Protein AF-A0A017STE7-F1 (afdb_monomer_lite)

Radius of gyration: 17.96 Å; chains: 1; bounding box: 44×29×47 Å

Structure (mmCIF, N/CA/C/O backbone):
data_AF-A0A017STE7-F1
#
_entry.id   AF-A0A017STE7-F1
#
loop_
_atom_site.group_PDB
_atom_site.id
_atom_site.type_symbol
_atom_site.label_atom_id
_atom_site.label_alt_id
_atom_site.label_comp_id
_atom_site.label_asym_id
_atom_site.label_entity_id
_atom_site.label_seq_id
_atom_site.pdbx_PDB_ins_code
_atom_site.Cartn_x
_atom_site.Cartn_y
_atom_site.Cartn_z
_atom_site.occupancy
_atom_site.B_iso_or_equiv
_atom_site.auth_seq_id
_atom_site.auth_comp_id
_atom_site.auth_asym_id
_atom_site.auth_atom_id
_atom_site.pdbx_PDB_model_num
ATOM 1 N N . MET A 1 1 ? -6.300 -4.518 -3.341 1.00 51.19 1 MET A N 1
ATOM 2 C CA . MET A 1 1 ? -5.949 -5.490 -2.271 1.00 51.19 1 MET A CA 1
ATOM 3 C C . MET A 1 1 ? -4.794 -6.435 -2.587 1.00 51.19 1 MET A C 1
ATOM 5 O O . MET A 1 1 ? -4.200 -6.965 -1.661 1.00 51.19 1 MET A O 1
ATOM 9 N N . THR A 1 2 ? -4.421 -6.638 -3.851 1.00 59.12 2 THR A N 1
ATOM 10 C CA . THR A 1 2 ? -3.265 -7.470 -4.237 1.00 59.12 2 THR A CA 1
ATOM 11 C C . THR A 1 2 ? -1.897 -6.818 -3.963 1.00 59.12 2 THR A C 1
ATOM 13 O O . THR A 1 2 ? -0.869 -7.468 -4.165 1.00 59.12 2 THR A O 1
ATOM 16 N N . SER A 1 3 ? -1.856 -5.551 -3.531 1.00 69.94 3 SER A N 1
ATOM 17 C CA . SER A 1 3 ? -0.633 -4.766 -3.300 1.00 69.94 3 SER A CA 1
ATOM 18 C C . SER A 1 3 ? -0.074 -4.854 -1.876 1.00 69.94 3 SER A C 1
ATOM 20 O O . SER A 1 3 ? 1.125 -4.656 -1.718 1.00 69.94 3 SER A O 1
ATOM 22 N N . ILE A 1 4 ? -0.889 -5.183 -0.861 1.00 81.88 4 ILE A N 1
ATOM 23 C CA . ILE A 1 4 ? -0.468 -5.251 0.552 1.00 81.88 4 ILE A CA 1
ATOM 24 C C . ILE A 1 4 ? -0.546 -6.705 1.039 1.00 81.88 4 ILE A C 1
ATOM 26 O O . ILE A 1 4 ? -1.634 -7.219 1.317 1.00 81.88 4 ILE A O 1
ATOM 30 N N . PRO A 1 5 ? 0.594 -7.405 1.140 1.00 81.88 5 PRO A N 1
ATOM 31 C CA . PRO A 1 5 ? 0.621 -8.808 1.527 1.00 81.88 5 PRO A CA 1
ATOM 32 C C . PRO A 1 5 ? 0.089 -9.038 2.943 1.00 81.88 5 PRO A C 1
ATOM 34 O O . PRO A 1 5 ? 0.440 -8.340 3.890 1.00 81.88 5 PRO A O 1
ATOM 37 N N . GLY A 1 6 ? -0.769 -10.048 3.086 1.00 87.81 6 GLY A N 1
ATOM 38 C CA . GLY A 1 6 ? -1.432 -10.356 4.351 1.00 87.81 6 GLY A CA 1
ATOM 39 C C . GLY A 1 6 ? -2.673 -9.510 4.640 1.00 87.81 6 GLY A C 1
ATOM 40 O O . GLY A 1 6 ? -3.302 -9.754 5.670 1.00 87.81 6 GLY A O 1
ATOM 41 N N . ALA A 1 7 ? -3.060 -8.579 3.760 1.00 92.31 7 ALA A N 1
ATOM 42 C CA . ALA A 1 7 ? -4.358 -7.918 3.844 1.00 92.31 7 ALA A CA 1
ATOM 43 C C . ALA A 1 7 ? -5.501 -8.901 3.573 1.00 92.31 7 ALA A C 1
ATOM 45 O O . ALA A 1 7 ? -5.459 -9.691 2.632 1.00 92.31 7 ALA A O 1
ATOM 46 N N . ARG A 1 8 ? -6.518 -8.852 4.432 1.00 94.62 8 ARG A N 1
ATOM 47 C CA . ARG A 1 8 ? -7.729 -9.681 4.373 1.00 94.62 8 ARG A CA 1
ATOM 48 C C . ARG A 1 8 ? -8.963 -8.860 4.022 1.00 94.62 8 ARG A C 1
ATOM 50 O O . ARG A 1 8 ? -9.852 -9.378 3.354 1.00 94.62 8 ARG A O 1
ATOM 57 N N . GLY A 1 9 ? -8.981 -7.593 4.425 1.00 95.19 9 GLY A N 1
ATOM 58 C CA . GLY A 1 9 ? -10.015 -6.629 4.080 1.00 95.19 9 GLY A CA 1
ATOM 59 C C . GLY A 1 9 ? -9.498 -5.198 4.175 1.00 95.19 9 GLY A C 1
ATOM 60 O O . GLY A 1 9 ? -8.510 -4.939 4.865 1.00 95.19 9 GLY A O 1
ATOM 61 N N . ALA A 1 10 ? -10.157 -4.293 3.469 1.00 96.12 10 ALA A N 1
ATOM 62 C CA . ALA A 1 10 ? -9.988 -2.854 3.575 1.00 96.12 10 ALA A CA 1
ATOM 63 C C . ALA A 1 10 ? -11.367 -2.185 3.593 1.00 96.12 10 ALA A C 1
ATOM 65 O O . ALA A 1 10 ? -12.249 -2.618 2.855 1.00 96.12 10 ALA A O 1
ATOM 66 N N . ALA A 1 11 ? -11.539 -1.143 4.396 1.00 96.81 11 ALA A N 1
ATOM 67 C CA . ALA A 1 11 ? -12.719 -0.287 4.384 1.00 96.81 11 ALA A CA 1
ATOM 68 C C . ALA A 1 11 ? -12.295 1.181 4.338 1.00 96.81 11 ALA A C 1
ATOM 70 O O . ALA A 1 11 ? -11.395 1.580 5.078 1.00 96.81 11 ALA A O 1
ATOM 71 N N . LEU A 1 12 ? -12.942 1.960 3.477 1.00 96.19 12 LEU A N 1
ATOM 72 C CA . LEU A 1 12 ? -12.900 3.415 3.480 1.00 96.19 12 LEU A CA 1
ATOM 73 C C . LEU A 1 12 ? -14.080 3.912 4.313 1.00 96.19 12 LEU A C 1
ATOM 75 O O . LEU A 1 12 ? -15.226 3.566 4.026 1.00 96.19 12 LEU A O 1
ATOM 79 N N . VAL A 1 13 ? -13.794 4.710 5.335 1.00 95.38 13 VAL A N 1
ATOM 80 C CA . VAL A 1 13 ? -14.800 5.288 6.229 1.00 95.38 13 VAL A CA 1
ATOM 81 C 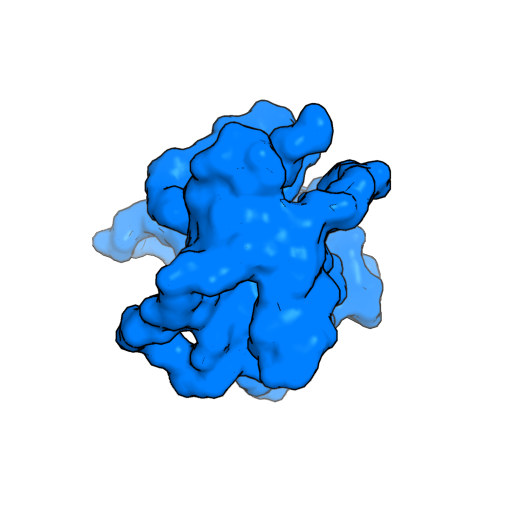C . VAL A 1 13 ? -14.735 6.803 6.228 1.00 95.38 13 VAL A C 1
ATOM 83 O O . VAL A 1 13 ? -13.655 7.381 6.059 1.00 95.38 13 VAL A O 1
ATOM 86 N N . ASP A 1 14 ? -15.890 7.424 6.422 1.00 93.50 14 ASP A N 1
ATOM 87 C CA . ASP A 1 14 ? -16.019 8.864 6.618 1.00 93.50 14 ASP A CA 1
ATOM 88 C C . ASP A 1 14 ? -15.928 9.266 8.103 1.00 93.50 14 ASP A C 1
ATOM 90 O O . ASP A 1 14 ? -15.470 8.497 8.954 1.00 93.50 14 ASP A O 1
ATOM 94 N N . PHE A 1 15 ? -16.331 10.502 8.410 1.00 88.00 15 PHE A N 1
ATOM 95 C CA . PHE A 1 15 ? -16.201 11.104 9.733 1.00 88.00 15 PHE A CA 1
ATOM 96 C C . PHE A 1 15 ? -17.316 10.678 10.691 1.00 88.00 15 PHE A C 1
ATOM 98 O O . PHE A 1 15 ? -17.157 10.839 11.901 1.00 88.00 15 PHE A O 1
ATOM 105 N N . GLU A 1 16 ? -18.422 10.143 10.169 1.00 88.81 16 GLU A N 1
ATOM 106 C CA . GLU A 1 16 ? -19.545 9.621 10.954 1.00 88.81 16 GLU A CA 1
ATOM 107 C C . GLU A 1 16 ? -19.353 8.134 11.288 1.00 88.81 16 GLU A C 1
ATOM 109 O O . GLU A 1 16 ? -20.060 7.582 12.133 1.00 88.81 16 GLU A O 1
ATOM 114 N N . GLY A 1 17 ? -18.359 7.487 10.672 1.00 86.38 17 GLY A N 1
ATOM 115 C CA . GLY A 1 17 ? -18.123 6.051 10.801 1.00 86.38 17 GLY A CA 1
ATOM 116 C C . GLY A 1 17 ? -18.899 5.231 9.783 1.00 86.38 17 GLY A C 1
ATOM 117 O O . GLY A 1 17 ? -18.932 4.002 9.897 1.00 86.38 17 GLY A O 1
ATOM 118 N N . GLU A 1 18 ? -19.491 5.878 8.779 1.00 92.88 18 GLU A N 1
ATOM 119 C CA . GLU A 1 18 ? -20.110 5.185 7.666 1.00 92.88 18 GLU A CA 1
ATOM 120 C C . GLU A 1 18 ? -19.023 4.606 6.756 1.00 92.88 18 GLU A C 1
ATOM 122 O O . GLU A 1 18 ? -18.027 5.245 6.415 1.00 92.88 18 GLU A O 1
ATOM 127 N N . THR A 1 19 ? -19.199 3.341 6.374 1.00 96.19 19 THR A N 1
ATOM 128 C CA . THR A 1 19 ? -18.320 2.693 5.398 1.00 96.19 19 THR A CA 1
ATOM 129 C C . THR A 1 19 ? -18.767 3.066 3.995 1.00 96.19 19 THR A C 1
ATOM 131 O O . THR A 1 19 ? -19.769 2.538 3.511 1.00 96.19 19 THR A O 1
ATOM 134 N N . ILE A 1 20 ? -17.987 3.932 3.351 1.00 95.69 20 ILE A N 1
ATOM 135 C CA . ILE A 1 20 ? -18.204 4.412 1.984 1.00 95.69 20 ILE A CA 1
ATOM 136 C C . ILE A 1 20 ? -17.932 3.303 0.969 1.00 95.69 20 ILE A C 1
ATOM 138 O O . ILE A 1 20 ? -18.706 3.102 0.037 1.00 95.69 20 ILE A O 1
ATOM 142 N N . ASP A 1 21 ? -16.842 2.563 1.170 1.00 95.19 21 ASP A N 1
ATOM 143 C CA . ASP A 1 21 ? -16.480 1.425 0.331 1.00 95.19 21 ASP A CA 1
ATOM 144 C C . ASP A 1 21 ? -15.708 0.378 1.137 1.00 95.19 21 ASP A C 1
ATOM 146 O O . ASP A 1 21 ? -15.099 0.674 2.170 1.00 95.19 21 ASP A O 1
ATOM 150 N N . TYR A 1 22 ? -15.731 -0.866 0.675 1.00 95.56 22 TYR A N 1
ATOM 151 C CA . TYR A 1 22 ? -14.960 -1.947 1.261 1.00 95.56 22 TYR A CA 1
ATOM 152 C C . TYR A 1 22 ? -14.563 -2.979 0.211 1.00 95.56 22 TYR A C 1
ATOM 154 O O . TYR A 1 22 ? -15.261 -3.242 -0.763 1.00 95.56 22 TYR A O 1
ATOM 162 N N . ALA A 1 23 ? -13.438 -3.637 0.455 1.00 94.12 23 ALA A N 1
ATOM 163 C CA . ALA A 1 23 ? -12.968 -4.729 -0.375 1.00 94.12 23 ALA A CA 1
ATOM 164 C C . ALA A 1 23 ? -12.393 -5.840 0.499 1.00 94.12 23 ALA A C 1
ATOM 166 O O . ALA A 1 23 ? -11.777 -5.578 1.535 1.00 94.12 23 ALA A O 1
ATOM 167 N N . GLY A 1 24 ? -12.524 -7.089 0.045 1.00 92.75 24 GLY A N 1
ATOM 168 C CA . GLY A 1 24 ? -11.762 -8.208 0.589 1.00 92.75 24 GLY A CA 1
ATOM 169 C C . GLY A 1 24 ? -12.520 -9.495 0.786 1.00 92.75 24 GLY A C 1
ATOM 170 O O . GLY A 1 24 ? -13.598 -9.692 0.246 1.00 92.75 24 GLY A O 1
ATOM 171 N N . ALA A 1 25 ? -11.882 -10.390 1.535 1.00 90.81 25 ALA A N 1
ATOM 172 C CA . ALA A 1 25 ? -12.406 -11.710 1.865 1.00 90.81 25 ALA A CA 1
ATOM 173 C C . ALA A 1 25 ? -13.100 -11.744 3.237 1.00 90.81 25 ALA A C 1
ATOM 175 O O . ALA A 1 25 ? -13.595 -12.793 3.639 1.00 90.81 25 ALA A O 1
ATOM 176 N N . ILE A 1 26 ? -13.080 -10.631 3.976 1.00 94.12 26 ILE A N 1
ATOM 177 C CA . ILE A 1 26 ? -13.811 -10.485 5.237 1.00 94.12 26 ILE A CA 1
ATOM 178 C C . ILE A 1 26 ? -15.276 -10.216 4.918 1.00 94.12 26 ILE A C 1
ATOM 180 O O . ILE A 1 26 ? -15.582 -9.511 3.956 1.00 94.12 26 ILE A O 1
ATOM 184 N N . ASP A 1 27 ? -16.159 -10.780 5.736 1.00 95.75 27 ASP A N 1
ATOM 185 C CA . ASP A 1 27 ? -17.589 -10.546 5.630 1.00 95.75 27 ASP A CA 1
ATOM 186 C C . ASP A 1 27 ? -17.932 -9.045 5.712 1.00 95.75 27 ASP A C 1
ATOM 188 O O . ASP A 1 27 ? -17.322 -8.275 6.461 1.00 95.75 27 ASP A O 1
ATOM 192 N N . ALA A 1 28 ? -18.926 -8.625 4.928 1.00 95.19 28 ALA A N 1
ATOM 193 C CA . ALA A 1 28 ? -19.298 -7.221 4.802 1.00 95.19 28 ALA A CA 1
ATOM 194 C C . ALA A 1 28 ? -19.799 -6.617 6.124 1.00 95.19 28 ALA A C 1
ATOM 196 O O . ALA A 1 28 ? -19.566 -5.438 6.386 1.00 95.19 28 ALA A O 1
ATOM 197 N N . PHE A 1 29 ? -20.483 -7.392 6.969 1.00 95.94 29 PHE A N 1
ATOM 198 C CA . PHE A 1 29 ? -20.908 -6.911 8.280 1.00 95.94 29 PHE A CA 1
ATOM 199 C C . PHE A 1 29 ? -19.703 -6.763 9.212 1.00 95.94 29 PHE A C 1
ATOM 201 O O . PHE A 1 29 ? -19.524 -5.713 9.832 1.00 95.94 29 PHE A O 1
ATOM 208 N N . GLU A 1 30 ? -18.832 -7.773 9.257 1.00 95.25 30 GLU A N 1
ATOM 209 C CA . GLU A 1 30 ? -17.637 -7.764 10.105 1.00 95.25 30 GLU A CA 1
ATOM 210 C C . GLU A 1 30 ? -16.705 -6.588 9.777 1.00 95.25 30 GLU A C 1
ATOM 212 O O . GLU A 1 30 ? -16.230 -5.898 10.686 1.00 95.25 30 GLU A O 1
ATOM 217 N N . ILE A 1 31 ? -16.463 -6.315 8.490 1.00 95.94 31 ILE A N 1
ATOM 218 C CA . ILE A 1 31 ? -15.558 -5.235 8.088 1.00 95.94 31 ILE A CA 1
ATOM 219 C C . ILE A 1 31 ? -16.123 -3.849 8.413 1.00 95.94 31 ILE A C 1
ATOM 221 O O . ILE A 1 31 ? -15.374 -2.993 8.882 1.00 95.94 31 ILE A O 1
ATOM 225 N N . LYS A 1 32 ? -17.437 -3.645 8.257 1.00 96.25 32 LYS A N 1
ATOM 226 C CA . LYS A 1 32 ? -18.113 -2.385 8.603 1.00 96.25 32 LYS A CA 1
ATOM 227 C C . LYS A 1 32 ? -18.072 -2.119 10.104 1.00 96.25 32 LYS A C 1
ATOM 229 O O . LYS A 1 32 ? -17.687 -1.032 10.526 1.00 96.25 32 LYS A O 1
ATOM 234 N N . VAL A 1 33 ? -18.389 -3.130 10.918 1.00 95.56 33 VAL A N 1
ATOM 235 C CA . VAL A 1 33 ? -18.308 -3.031 12.387 1.00 95.56 33 VAL A CA 1
ATOM 236 C C . VAL A 1 33 ? -16.875 -2.743 12.831 1.00 95.56 33 VAL A C 1
ATOM 238 O O . VAL A 1 33 ? -16.643 -1.871 13.667 1.00 95.56 33 VAL A O 1
ATOM 241 N N . THR A 1 34 ? -15.902 -3.443 12.244 1.00 95.38 34 THR A N 1
ATOM 242 C CA . THR A 1 34 ? -14.480 -3.228 12.531 1.00 95.38 34 THR A CA 1
ATOM 243 C C . THR A 1 34 ? -14.052 -1.801 12.200 1.00 95.38 34 THR A C 1
ATOM 245 O O . THR A 1 34 ? -13.352 -1.172 12.992 1.00 95.38 34 THR A O 1
ATOM 248 N N . ALA A 1 35 ? -14.467 -1.278 11.047 1.00 94.56 35 ALA A N 1
ATOM 249 C CA . ALA A 1 35 ? -14.090 0.057 10.613 1.00 94.56 35 ALA A CA 1
ATOM 250 C C . ALA A 1 35 ? -14.702 1.149 11.507 1.00 94.56 35 ALA A C 1
ATOM 252 O O . ALA A 1 35 ? -13.974 2.025 11.975 1.00 94.56 35 ALA A O 1
ATOM 253 N N . ALA A 1 36 ? -15.992 1.032 11.841 1.00 93.62 36 ALA A N 1
ATOM 254 C CA . ALA A 1 36 ? -16.671 1.936 12.771 1.00 93.62 36 ALA A CA 1
ATOM 255 C C . ALA A 1 36 ? -16.017 1.928 14.166 1.00 93.62 36 ALA A C 1
ATOM 257 O O . ALA A 1 36 ? -15.769 2.982 14.752 1.00 93.62 36 ALA A O 1
ATOM 258 N N . HIS A 1 37 ? -15.661 0.744 14.679 1.00 94.38 37 HIS A N 1
ATOM 259 C CA . HIS A 1 37 ? -14.961 0.621 15.958 1.00 94.38 37 HIS A CA 1
ATOM 260 C C . HIS A 1 37 ? -13.610 1.349 15.950 1.00 94.38 37 HIS A C 1
ATOM 262 O O . HIS A 1 37 ? -13.290 2.084 16.884 1.00 94.38 37 HIS A O 1
ATOM 268 N N . TRP A 1 38 ? -12.819 1.182 14.888 1.00 93.81 38 TRP A N 1
ATOM 269 C CA . TRP A 1 38 ? -11.522 1.846 14.783 1.00 93.81 38 TRP A CA 1
ATOM 270 C C . TRP A 1 38 ? -11.624 3.361 14.640 1.00 93.81 38 TRP A C 1
ATOM 272 O O . TRP A 1 38 ? -10.709 4.052 15.087 1.00 93.81 38 TRP A O 1
ATOM 282 N N . LEU A 1 39 ? -12.714 3.889 14.081 1.00 89.75 39 LEU A N 1
ATOM 283 C CA . LEU A 1 39 ? -12.917 5.333 14.026 1.00 89.75 39 LEU A CA 1
ATOM 284 C C . LEU A 1 39 ? -13.171 5.930 15.419 1.00 89.75 39 LEU A C 1
ATOM 286 O O . LEU A 1 39 ? -12.619 6.984 15.725 1.00 89.75 39 LEU A O 1
ATOM 290 N N . ILE A 1 40 ? -13.906 5.231 16.294 1.00 90.50 40 ILE A N 1
ATOM 291 C CA . ILE A 1 40 ? -14.068 5.641 17.702 1.00 90.50 40 ILE A CA 1
ATOM 292 C C . ILE A 1 40 ? -12.698 5.735 18.381 1.00 90.50 40 ILE A C 1
ATOM 294 O O . ILE A 1 40 ? -12.358 6.764 18.960 1.00 90.50 40 ILE A O 1
ATOM 298 N N . VAL A 1 41 ? -11.869 4.698 18.234 1.00 91.44 41 VAL A N 1
ATOM 299 C CA . VAL A 1 41 ? -10.512 4.693 18.801 1.00 91.44 41 VAL A CA 1
ATOM 300 C C . VAL A 1 41 ? -9.661 5.822 18.209 1.00 91.44 41 VAL A C 1
ATOM 302 O O . VAL A 1 41 ? -8.917 6.484 18.930 1.00 91.44 41 VAL A O 1
ATOM 305 N N . LEU A 1 42 ? -9.770 6.083 16.903 1.00 87.44 42 LEU A N 1
ATOM 306 C CA . LEU A 1 42 ? -9.055 7.176 16.244 1.00 87.44 42 LEU A CA 1
ATOM 307 C C . LEU A 1 42 ? -9.457 8.540 16.822 1.00 87.44 42 LEU A C 1
ATOM 309 O O . LEU A 1 42 ? -8.588 9.375 17.072 1.00 87.44 42 LEU A O 1
ATOM 313 N N . ALA A 1 43 ? -10.754 8.747 17.061 1.00 85.31 43 ALA A N 1
ATOM 314 C CA . ALA A 1 43 ? -11.282 9.960 17.669 1.00 85.31 43 ALA A CA 1
ATOM 315 C C . ALA A 1 43 ? -10.754 10.138 19.100 1.00 85.31 43 ALA A C 1
ATOM 317 O O . ALA A 1 43 ? -10.256 11.212 19.431 1.00 85.31 43 ALA A O 1
ATOM 318 N N . GLU A 1 44 ? -10.751 9.083 19.916 1.00 88.25 44 GLU A N 1
ATOM 319 C CA . GLU A 1 44 ? -10.194 9.123 21.274 1.00 88.25 44 GLU A CA 1
ATOM 320 C C . GLU A 1 44 ? -8.696 9.466 21.278 1.00 88.25 44 GLU A C 1
ATOM 322 O O . GLU A 1 44 ? -8.248 10.318 22.048 1.00 88.25 44 GLU A O 1
ATOM 327 N N . VAL A 1 45 ? -7.913 8.860 20.378 1.00 87.19 45 VAL A N 1
ATOM 328 C CA . VAL A 1 45 ? -6.471 9.140 20.276 1.00 87.19 45 VAL A CA 1
ATOM 329 C C . VAL A 1 45 ? -6.211 10.550 19.738 1.00 87.19 45 VAL A C 1
ATOM 331 O O . VAL A 1 45 ? -5.223 11.175 20.126 1.00 87.19 45 VAL A O 1
ATOM 334 N N . SER A 1 46 ? -7.086 11.092 18.889 1.00 81.81 46 SER A N 1
ATOM 335 C CA . SER A 1 46 ? -6.923 12.440 18.324 1.00 81.81 46 SER A CA 1
ATOM 336 C C . SER A 1 46 ? -6.975 13.564 19.367 1.00 81.81 46 SER A C 1
ATOM 338 O O . SER A 1 46 ? -6.419 14.634 19.135 1.00 81.81 46 SER A O 1
ATOM 340 N N . VAL A 1 47 ? -7.578 13.309 20.534 1.00 83.00 47 VAL A N 1
ATOM 341 C CA . VAL A 1 47 ? -7.633 14.251 21.668 1.00 83.00 47 VAL A CA 1
ATOM 342 C C . VAL A 1 47 ? -6.331 14.229 22.494 1.00 83.00 47 VAL A C 1
ATOM 344 O O . VAL A 1 47 ? -6.128 15.049 23.389 1.00 83.00 47 VAL A O 1
ATOM 347 N N . SER A 1 48 ? -5.411 13.307 22.200 1.00 81.88 48 SER A N 1
ATOM 348 C CA . SER A 1 48 ? -4.127 13.207 22.898 1.00 81.88 48 SER A CA 1
ATOM 349 C C . SER A 1 48 ? -3.131 14.302 22.491 1.00 81.88 48 SER A C 1
ATOM 351 O O . SER A 1 48 ? -3.237 14.939 21.445 1.00 81.88 48 SER A O 1
ATOM 353 N N . SER A 1 49 ? -2.083 14.482 23.297 1.00 84.31 49 SER A N 1
ATOM 354 C CA . SER A 1 49 ? -0.992 15.433 23.033 1.00 84.31 49 SER A CA 1
ATOM 355 C C . SER A 1 49 ? -0.047 15.018 21.891 1.00 84.31 49 SER A C 1
ATOM 357 O O . SER A 1 49 ? 0.961 15.684 21.660 1.00 84.31 49 SER A O 1
ATOM 359 N N . LEU A 1 50 ? -0.349 13.930 21.172 1.00 80.12 50 LEU A N 1
ATOM 360 C CA . LEU A 1 50 ? 0.490 13.373 20.105 1.00 80.12 50 LEU A CA 1
ATOM 361 C C . LEU A 1 50 ? 0.392 14.146 18.777 1.00 80.12 50 LEU A C 1
ATOM 363 O O . LEU A 1 50 ? 1.139 13.855 17.842 1.00 80.12 50 LEU A O 1
ATOM 367 N N . GLY A 1 51 ? -0.497 15.139 18.691 1.00 82.19 51 GLY A N 1
ATOM 368 C CA . GLY A 1 51 ? -0.758 15.877 17.457 1.00 82.19 51 GLY A CA 1
ATOM 369 C C . GLY A 1 51 ? -1.626 15.085 16.465 1.00 82.19 51 GLY A C 1
ATOM 370 O O . GLY A 1 51 ? -2.239 14.083 16.838 1.00 82.19 51 GLY A O 1
ATOM 371 N N . PRO A 1 52 ? -1.724 15.528 15.196 1.00 80.69 52 PRO A N 1
ATOM 372 C CA . PRO A 1 52 ? -2.616 14.911 14.217 1.00 80.69 52 PRO A CA 1
ATOM 373 C C . PRO A 1 52 ? -2.168 13.485 13.866 1.00 80.69 52 PRO A C 1
ATOM 375 O O . PRO A 1 52 ? -1.091 13.266 13.301 1.00 80.69 52 PRO A O 1
ATOM 378 N N . LEU A 1 53 ? -3.022 12.510 14.178 1.00 83.81 53 LEU A N 1
ATOM 379 C CA . LEU A 1 53 ? -2.759 11.091 13.966 1.00 83.81 53 LEU A CA 1
ATOM 380 C C . LEU A 1 53 ? -2.855 10.712 12.484 1.00 83.81 53 LEU A C 1
ATOM 382 O O . LEU A 1 53 ? -3.939 10.561 11.940 1.00 83.81 53 LEU A O 1
ATOM 386 N N . ARG A 1 54 ? -1.713 10.476 11.834 1.00 86.44 54 ARG A N 1
ATOM 387 C CA . ARG A 1 54 ? -1.676 10.052 10.421 1.00 86.44 54 ARG A CA 1
ATOM 388 C C . ARG A 1 54 ? -1.915 8.558 10.234 1.00 86.44 54 ARG A C 1
ATOM 390 O O . ARG A 1 54 ? -2.534 8.142 9.259 1.00 86.44 54 ARG A O 1
ATOM 397 N N . GLN A 1 55 ? -1.385 7.752 11.150 1.00 91.19 55 GLN A N 1
ATOM 398 C CA . GLN A 1 55 ? -1.448 6.300 11.074 1.00 91.19 55 GLN A CA 1
ATOM 399 C C . GLN A 1 55 ? -1.440 5.668 12.465 1.00 91.19 55 GLN A C 1
ATOM 401 O O . GLN A 1 55 ? -0.651 6.058 13.322 1.00 91.19 55 GLN A O 1
ATOM 406 N N . LEU A 1 56 ? -2.243 4.620 12.631 1.00 92.31 56 LEU A N 1
ATOM 407 C CA . LEU A 1 56 ? -2.223 3.710 13.768 1.00 92.31 56 LEU A CA 1
ATOM 408 C C . LEU A 1 56 ? -2.016 2.274 13.265 1.00 92.31 56 LEU A C 1
ATOM 410 O O . LEU A 1 56 ? -2.752 1.802 12.402 1.00 92.31 56 LEU A O 1
ATOM 414 N N . ILE A 1 57 ? -1.018 1.570 13.805 1.00 94.94 57 ILE A N 1
ATOM 415 C CA . ILE A 1 57 ? -0.777 0.147 13.523 1.00 94.94 57 ILE A CA 1
ATOM 416 C C . ILE A 1 57 ? -1.020 -0.643 14.802 1.00 94.94 57 ILE A C 1
ATOM 418 O O . ILE A 1 57 ? -0.377 -0.392 15.821 1.00 94.94 57 ILE A O 1
ATOM 422 N N . VAL A 1 58 ? -1.903 -1.639 14.740 1.00 95.06 58 VAL A N 1
ATOM 423 C CA . VAL A 1 58 ? -2.233 -2.495 15.882 1.00 95.06 58 VAL A CA 1
ATOM 424 C C . VAL A 1 58 ? -1.999 -3.953 15.530 1.00 95.06 58 VAL A C 1
ATOM 426 O O . VAL A 1 58 ? -2.539 -4.480 14.561 1.00 95.06 58 VAL A O 1
ATOM 429 N N . ARG A 1 59 ? -1.221 -4.646 16.361 1.00 95.81 59 ARG A N 1
ATOM 430 C CA . ARG A 1 59 ? -1.087 -6.102 16.303 1.00 95.81 59 ARG A CA 1
ATOM 431 C C . ARG A 1 59 ? -1.882 -6.721 17.442 1.00 95.81 59 ARG A C 1
ATOM 433 O O . ARG A 1 59 ? -1.482 -6.606 18.595 1.00 95.81 59 ARG A O 1
ATOM 440 N N . ALA A 1 60 ? -2.961 -7.421 17.110 1.00 93.31 60 ALA A N 1
ATOM 441 C CA . ALA A 1 60 ? -3.715 -8.225 18.062 1.00 93.31 60 ALA A CA 1
ATOM 442 C C . ALA A 1 60 ? -3.598 -9.724 17.740 1.00 93.31 60 ALA A C 1
ATOM 444 O O . ALA A 1 60 ? -2.972 -10.141 16.761 1.00 93.31 60 ALA A O 1
ATOM 445 N N . ARG A 1 61 ? -4.184 -10.554 18.609 1.00 93.50 61 ARG A N 1
ATOM 446 C CA . ARG A 1 61 ? -4.080 -12.019 18.534 1.00 93.50 61 ARG A CA 1
ATOM 447 C C . ARG A 1 61 ? -4.765 -12.606 17.295 1.00 93.50 61 ARG A C 1
ATOM 449 O O . ARG A 1 61 ? -4.190 -13.482 16.656 1.00 93.50 61 ARG A O 1
ATOM 456 N N . ALA A 1 62 ? -5.985 -12.158 16.992 1.00 91.50 62 ALA A N 1
ATOM 457 C CA . ALA A 1 62 ? -6.818 -12.721 15.921 1.00 91.50 62 ALA A CA 1
ATOM 458 C C . ALA A 1 62 ? -6.638 -12.002 14.578 1.00 91.50 62 ALA A C 1
ATOM 460 O O . ALA A 1 62 ? -6.624 -12.641 13.526 1.00 91.50 62 ALA A O 1
ATOM 461 N N . HIS A 1 63 ? -6.425 -10.687 14.628 1.00 94.81 63 HIS A N 1
ATOM 462 C CA . HIS A 1 63 ? -6.206 -9.833 13.468 1.00 94.81 63 HIS A CA 1
ATOM 463 C C . HIS A 1 63 ? -5.189 -8.749 13.802 1.00 94.81 63 HIS A C 1
ATOM 465 O O . HIS A 1 63 ? -4.926 -8.435 14.963 1.00 94.81 63 HIS A O 1
ATOM 471 N N . SER A 1 64 ? -4.585 -8.189 12.768 1.00 96.38 64 SER A N 1
ATOM 472 C CA . SER A 1 64 ? -3.834 -6.945 12.871 1.00 96.38 64 SER A CA 1
ATOM 473 C C . SER A 1 64 ? -4.515 -5.873 12.045 1.00 96.38 64 SER A C 1
ATOM 475 O O . SER A 1 64 ? -5.244 -6.196 11.112 1.00 96.38 64 SER A O 1
ATOM 477 N N . TYR A 1 65 ? -4.258 -4.617 12.375 1.00 96.62 65 TYR A N 1
ATOM 478 C CA . TYR A 1 65 ? -4.925 -3.480 11.772 1.00 96.62 65 TYR A CA 1
ATOM 479 C C . TYR A 1 65 ? -3.914 -2.409 11.396 1.00 96.62 65 TYR A C 1
ATOM 481 O O . TYR A 1 65 ? -2.937 -2.187 12.115 1.00 96.62 65 TYR A O 1
ATOM 489 N N . ILE A 1 66 ? -4.163 -1.752 10.273 1.00 95.81 66 ILE A N 1
ATOM 490 C CA . ILE A 1 66 ? -3.526 -0.487 9.916 1.00 95.81 66 ILE A CA 1
ATOM 491 C C . ILE A 1 66 ? -4.654 0.491 9.628 1.00 95.81 66 ILE A C 1
ATOM 493 O O . ILE A 1 66 ? -5.507 0.211 8.792 1.00 95.81 66 ILE A O 1
ATOM 497 N N . ILE A 1 67 ? -4.657 1.618 10.325 1.00 94.69 67 ILE A N 1
ATOM 498 C CA . ILE A 1 67 ? -5.620 2.697 10.155 1.00 94.69 67 ILE A CA 1
ATOM 499 C C . ILE A 1 67 ? -4.842 3.907 9.665 1.00 94.69 67 ILE A C 1
ATOM 501 O O . ILE A 1 67 ? -3.862 4.292 10.303 1.00 94.69 67 ILE A O 1
ATOM 505 N N . ARG A 1 68 ? -5.245 4.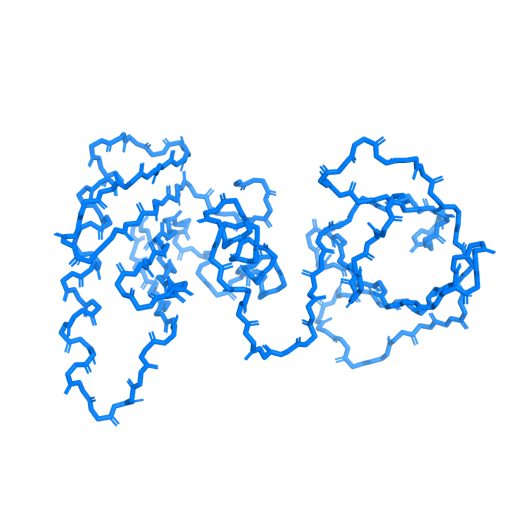489 8.538 1.00 92.94 68 ARG A N 1
ATOM 506 C CA . ARG A 1 68 ? -4.572 5.643 7.926 1.00 92.94 68 ARG A CA 1
ATOM 507 C C . ARG A 1 68 ? -5.575 6.751 7.663 1.00 92.94 68 ARG A C 1
ATOM 509 O O . ARG A 1 68 ? -6.606 6.494 7.050 1.00 92.94 68 ARG A O 1
ATOM 516 N N . GLN A 1 69 ? -5.271 7.966 8.113 1.00 90.62 69 GLN A N 1
ATOM 517 C CA . GLN A 1 69 ? -6.040 9.150 7.730 1.00 90.62 69 GLN A CA 1
ATOM 518 C C . GLN A 1 69 ? -5.634 9.576 6.319 1.00 90.62 69 GLN A C 1
ATOM 520 O O . GLN A 1 69 ? -4.464 9.878 6.082 1.00 90.62 69 GLN A O 1
ATOM 525 N N . LEU A 1 70 ? -6.597 9.607 5.397 1.00 88.94 70 LEU A N 1
ATOM 526 C CA . LEU A 1 70 ? -6.376 10.078 4.026 1.00 88.94 70 LEU A CA 1
ATOM 527 C C . LEU A 1 70 ? -6.590 11.587 3.912 1.00 88.94 70 LEU A C 1
ATOM 529 O O . LEU A 1 70 ? -5.804 12.288 3.279 1.00 88.94 70 LEU A O 1
ATOM 533 N N . GLN A 1 71 ? -7.661 12.071 4.538 1.00 85.62 71 GLN A N 1
ATOM 534 C CA . GLN A 1 71 ? -8.087 13.467 4.601 1.00 85.62 71 GLN A CA 1
ATOM 535 C C . GLN A 1 71 ? -8.732 13.722 5.969 1.00 85.62 71 GLN A C 1
ATOM 537 O O . GLN A 1 71 ? -9.083 12.763 6.665 1.00 85.62 71 GLN A O 1
ATOM 542 N N . PRO A 1 72 ? -8.926 14.989 6.379 1.00 83.75 72 PRO A N 1
ATOM 543 C CA . PRO A 1 72 ? -9.750 15.289 7.541 1.00 83.75 72 PRO A CA 1
ATOM 544 C C . PRO A 1 72 ? -11.116 14.605 7.416 1.00 83.75 72 PRO A C 1
ATOM 546 O O . PRO A 1 72 ? -11.835 14.825 6.444 1.00 83.75 72 PRO A O 1
ATOM 549 N N . GLY A 1 73 ? -11.442 13.747 8.382 1.00 86.62 73 GLY A N 1
ATOM 550 C CA . GLY A 1 73 ? -12.704 13.013 8.391 1.00 86.62 73 GLY A CA 1
ATOM 551 C C . GLY A 1 73 ? -12.770 11.785 7.481 1.00 86.62 73 GLY A C 1
ATOM 552 O O . GLY A 1 73 ? -13.835 11.208 7.386 1.00 86.62 73 GLY A O 1
ATOM 553 N N . TYR A 1 74 ? -11.683 11.354 6.835 1.00 92.06 74 TYR A N 1
ATOM 554 C CA . TYR A 1 74 ? -11.682 10.110 6.056 1.00 92.06 74 TYR A CA 1
ATOM 555 C C . TYR A 1 74 ? -10.504 9.222 6.427 1.00 92.06 74 TYR A C 1
ATOM 557 O O . TYR A 1 74 ? -9.350 9.668 6.470 1.00 92.06 74 TYR A O 1
ATOM 565 N N . ALA A 1 75 ? -10.787 7.942 6.649 1.00 93.38 75 ALA A N 1
ATOM 566 C CA . ALA A 1 75 ? -9.776 6.962 7.006 1.00 93.38 75 ALA A CA 1
ATOM 567 C C . ALA A 1 75 ? -9.931 5.658 6.225 1.00 93.38 75 ALA A C 1
ATOM 569 O O . ALA A 1 75 ? -11.031 5.233 5.885 1.00 93.38 75 ALA A O 1
ATOM 570 N N . VAL A 1 76 ? -8.805 4.993 5.986 1.00 95.06 76 VAL A N 1
ATOM 571 C CA . VAL A 1 76 ? -8.775 3.611 5.506 1.00 95.06 76 VAL A CA 1
ATOM 572 C C . VAL A 1 76 ? -8.408 2.704 6.663 1.00 95.06 76 VAL A C 1
ATOM 574 O O . VAL A 1 76 ? -7.389 2.906 7.326 1.00 95.06 76 VAL A O 1
ATOM 577 N N . VAL A 1 77 ? -9.224 1.677 6.876 1.00 96.06 77 VAL A N 1
ATOM 578 C CA . VAL A 1 77 ? -8.997 0.614 7.851 1.00 96.06 77 VAL A CA 1
ATOM 579 C C . VAL A 1 77 ? -8.646 -0.660 7.098 1.00 96.06 77 VAL A C 1
ATOM 581 O O . VAL A 1 77 ? -9.470 -1.235 6.393 1.00 96.06 77 VAL A O 1
ATOM 584 N N . LEU A 1 78 ? -7.411 -1.121 7.258 1.00 96.50 78 LEU A N 1
ATOM 585 C CA . LEU A 1 78 ? -6.937 -2.399 6.745 1.00 96.50 78 LEU A CA 1
ATOM 586 C C . LEU A 1 78 ? -7.014 -3.443 7.848 1.00 96.50 78 LEU A C 1
ATOM 588 O O . LEU A 1 78 ? -6.421 -3.271 8.912 1.00 96.50 78 LEU A O 1
ATOM 592 N N . VAL A 1 79 ? -7.662 -4.565 7.559 1.00 96.69 79 VAL A N 1
ATOM 593 C CA . VAL A 1 79 ? -7.625 -5.759 8.402 1.00 96.69 79 VAL A CA 1
ATOM 594 C C . VAL A 1 79 ? -6.657 -6.755 7.784 1.00 96.69 79 VAL A C 1
ATOM 596 O O . VAL A 1 79 ? -6.756 -7.128 6.614 1.00 96.69 79 VAL A O 1
ATOM 599 N N . LEU A 1 80 ? -5.707 -7.206 8.587 1.00 95.75 80 LEU A N 1
ATOM 600 C CA . LEU A 1 80 ? -4.558 -7.988 8.168 1.00 95.75 80 LEU A CA 1
ATOM 601 C C . LEU A 1 80 ? -4.478 -9.306 8.946 1.00 95.75 80 LEU A C 1
ATOM 603 O O . LEU A 1 80 ? -5.011 -9.459 10.049 1.00 95.75 80 LEU A O 1
ATOM 607 N N . HIS A 1 81 ? -3.722 -10.254 8.401 1.00 94.56 81 HIS A N 1
ATOM 608 C CA . HIS A 1 81 ? -3.238 -11.412 9.144 1.00 94.56 81 HIS A CA 1
ATOM 609 C C . HIS A 1 81 ? -2.489 -10.962 10.425 1.00 94.56 81 HIS A C 1
ATOM 611 O O . HIS A 1 81 ? -1.709 -10.009 10.349 1.00 94.56 81 HIS A O 1
ATOM 617 N N . PRO A 1 82 ? -2.609 -11.663 11.577 1.00 93.12 82 PRO A N 1
ATOM 618 C CA . PRO A 1 82 ? -1.999 -11.283 12.869 1.00 93.12 82 PRO A CA 1
ATOM 619 C C . PRO A 1 82 ? -0.505 -10.940 12.868 1.00 93.12 82 PRO A C 1
ATOM 621 O O . PRO A 1 82 ? 0.012 -10.299 13.777 1.00 93.12 82 PRO A O 1
ATOM 624 N N . ARG A 1 83 ? 0.234 -11.428 11.872 1.00 92.06 83 ARG A N 1
ATOM 625 C CA . ARG A 1 83 ? 1.687 -11.236 11.757 1.00 92.06 83 ARG A CA 1
ATOM 626 C C . ARG A 1 83 ? 2.084 -10.188 10.716 1.00 92.06 83 ARG A C 1
ATOM 628 O O . ARG A 1 83 ? 3.267 -9.896 10.602 1.00 92.06 83 ARG A O 1
ATOM 635 N N . ALA A 1 84 ? 1.125 -9.613 9.991 1.00 91.25 84 ALA A N 1
ATOM 636 C CA . ALA A 1 84 ? 1.389 -8.770 8.826 1.00 91.25 84 ALA A CA 1
ATOM 637 C C . ALA A 1 84 ? 1.431 -7.257 9.119 1.00 91.25 84 ALA A C 1
ATOM 639 O O . ALA A 1 84 ? 1.969 -6.525 8.300 1.00 91.25 84 ALA A O 1
ATOM 640 N N . ALA A 1 85 ? 0.955 -6.786 10.285 1.00 88.69 85 ALA A N 1
ATOM 641 C CA . ALA A 1 85 ? 0.860 -5.346 10.608 1.00 88.69 85 ALA A CA 1
ATOM 642 C C . ALA A 1 85 ? 2.147 -4.540 10.355 1.00 88.69 85 ALA A C 1
ATOM 644 O O . ALA A 1 85 ? 2.099 -3.447 9.814 1.00 88.69 85 ALA A O 1
ATOM 645 N N . PHE A 1 86 ? 3.298 -5.103 10.724 1.00 88.69 86 PHE A N 1
ATOM 646 C CA . PHE A 1 86 ? 4.610 -4.449 10.614 1.00 88.69 86 PHE A CA 1
ATOM 647 C C . PHE A 1 86 ? 5.436 -4.955 9.423 1.00 88.69 86 PHE A C 1
ATOM 649 O O . PHE A 1 86 ? 6.630 -4.696 9.341 1.00 88.69 86 PHE A O 1
ATOM 656 N N . ALA A 1 87 ? 4.816 -5.739 8.539 1.00 86.31 87 ALA A N 1
ATOM 657 C CA . ALA A 1 87 ? 5.418 -6.212 7.295 1.00 86.31 87 ALA A CA 1
ATOM 658 C C . ALA A 1 87 ? 4.764 -5.567 6.062 1.00 86.31 87 ALA A C 1
ATOM 660 O O . ALA A 1 87 ? 5.156 -5.876 4.937 1.00 86.31 87 ALA A O 1
ATOM 661 N N . ALA A 1 88 ? 3.752 -4.716 6.265 1.00 87.12 88 ALA A N 1
ATOM 662 C CA . ALA A 1 88 ? 3.146 -3.944 5.196 1.00 87.12 88 ALA A CA 1
ATOM 663 C C . ALA A 1 88 ? 4.184 -2.981 4.610 1.00 87.12 88 ALA A C 1
ATOM 665 O O . ALA A 1 88 ? 4.935 -2.342 5.342 1.00 87.12 88 ALA A O 1
ATOM 666 N N . SER A 1 89 ? 4.228 -2.910 3.283 1.00 87.19 89 SER A N 1
ATOM 667 C CA . SER A 1 89 ? 5.109 -1.985 2.582 1.00 87.19 89 SER A CA 1
ATOM 668 C C . SER A 1 89 ? 4.588 -0.558 2.713 1.00 87.19 89 SER A C 1
ATOM 670 O O . SER A 1 89 ? 3.450 -0.279 2.329 1.00 87.19 89 SER A O 1
ATOM 672 N N . ASP A 1 90 ? 5.443 0.353 3.177 1.00 87.19 90 ASP A N 1
ATOM 673 C CA . ASP A 1 90 ? 5.137 1.783 3.189 1.00 87.19 90 ASP A CA 1
ATOM 674 C C . ASP A 1 90 ? 4.880 2.313 1.773 1.00 87.19 90 ASP A C 1
ATOM 676 O O . ASP A 1 90 ? 3.963 3.107 1.581 1.00 87.19 90 ASP A O 1
ATOM 680 N N . ARG A 1 91 ? 5.615 1.831 0.758 1.00 88.75 91 ARG A N 1
ATOM 681 C CA . ARG A 1 91 ? 5.390 2.226 -0.645 1.00 88.75 91 ARG A CA 1
ATOM 682 C C . ARG A 1 91 ? 4.026 1.763 -1.143 1.00 88.75 91 ARG A C 1
ATOM 684 O O . ARG A 1 91 ? 3.325 2.532 -1.786 1.00 88.75 91 ARG A O 1
ATOM 691 N N . ALA A 1 92 ? 3.621 0.539 -0.808 1.00 88.00 92 ALA A N 1
ATOM 692 C CA . ALA A 1 92 ? 2.309 0.011 -1.165 1.00 88.00 92 ALA A CA 1
ATOM 693 C C . ALA A 1 92 ? 1.172 0.758 -0.457 1.00 88.00 92 ALA A C 1
ATOM 695 O O . ALA A 1 92 ? 0.121 0.971 -1.062 1.00 88.00 92 ALA A O 1
ATOM 696 N N . LEU A 1 93 ? 1.367 1.147 0.808 1.00 88.94 93 LEU A N 1
ATOM 697 C CA . LEU A 1 93 ? 0.406 1.957 1.558 1.00 88.94 93 LEU A CA 1
ATOM 698 C C . LEU A 1 93 ? 0.279 3.356 0.945 1.00 88.94 93 LEU A C 1
ATOM 700 O O . LEU A 1 93 ? -0.833 3.791 0.678 1.00 88.94 93 LEU A O 1
ATOM 704 N N . LEU A 1 94 ? 1.399 4.022 0.651 1.00 87.75 94 LEU A N 1
ATOM 705 C CA . LEU A 1 94 ? 1.409 5.351 0.034 1.00 87.75 94 LEU A CA 1
ATOM 706 C C . LEU A 1 94 ? 0.817 5.351 -1.382 1.00 87.75 94 LEU A C 1
ATOM 708 O O . LEU A 1 94 ? 0.017 6.230 -1.691 1.00 87.75 94 LEU A O 1
ATOM 712 N N . ASP A 1 95 ? 1.149 4.359 -2.217 1.00 87.19 95 ASP A N 1
ATOM 713 C CA . ASP A 1 95 ? 0.524 4.176 -3.536 1.00 87.19 95 ASP A CA 1
ATOM 714 C C . ASP A 1 95 ? -0.991 3.983 -3.391 1.00 87.19 95 ASP A C 1
ATOM 716 O O . ASP A 1 95 ? -1.772 4.618 -4.094 1.00 87.19 95 ASP A O 1
ATOM 720 N N . SER A 1 96 ? -1.428 3.155 -2.435 1.00 88.44 96 SER A N 1
ATOM 721 C CA . SER A 1 96 ? -2.856 2.911 -2.202 1.00 88.44 96 SER A CA 1
ATOM 722 C C . SER A 1 96 ? -3.586 4.181 -1.753 1.00 88.44 96 SER A C 1
ATOM 724 O O . SER A 1 96 ? -4.633 4.495 -2.314 1.00 88.44 96 SER A O 1
ATOM 726 N N . ASP A 1 97 ? -3.021 4.941 -0.813 1.00 89.38 97 ASP A N 1
ATOM 727 C CA . ASP A 1 97 ? -3.577 6.221 -0.360 1.00 89.38 97 ASP A CA 1
ATOM 728 C C . ASP A 1 97 ? -3.700 7.213 -1.524 1.00 89.38 97 ASP A C 1
ATOM 730 O O . ASP A 1 97 ? -4.756 7.810 -1.730 1.00 89.38 97 ASP A O 1
ATOM 734 N N . ALA A 1 98 ? -2.636 7.360 -2.321 1.00 86.06 98 ALA A N 1
ATOM 735 C CA . ALA A 1 98 ? -2.613 8.260 -3.468 1.00 86.06 98 ALA A CA 1
ATOM 736 C C . ALA A 1 98 ? -3.691 7.894 -4.497 1.00 86.06 98 ALA A C 1
ATOM 738 O O . ALA A 1 98 ? -4.394 8.758 -5.027 1.00 86.06 98 ALA A O 1
ATOM 739 N N . ARG A 1 99 ? -3.875 6.597 -4.750 1.00 86.06 99 ARG A N 1
ATOM 740 C CA . ARG A 1 99 ? -4.901 6.095 -5.667 1.00 86.06 99 ARG A CA 1
ATOM 741 C C . ARG A 1 99 ? -6.313 6.381 -5.175 1.00 86.06 99 ARG A C 1
ATOM 743 O O . ARG A 1 99 ? -7.112 6.867 -5.967 1.00 86.06 99 ARG A O 1
ATOM 750 N N . ILE A 1 100 ? -6.591 6.135 -3.896 1.00 89.81 100 ILE A N 1
ATOM 751 C CA . ILE A 1 100 ? -7.904 6.419 -3.301 1.00 89.81 100 ILE A CA 1
ATOM 752 C C . ILE A 1 100 ? -8.182 7.924 -3.345 1.00 89.81 100 ILE A C 1
ATOM 754 O O . ILE A 1 100 ? -9.246 8.338 -3.792 1.00 89.81 100 ILE A O 1
ATOM 758 N N . CYS A 1 101 ? -7.206 8.757 -2.972 1.00 89.69 101 CYS A N 1
ATOM 759 C CA . CYS A 1 101 ? -7.346 10.208 -3.067 1.00 89.69 101 CYS A CA 1
ATOM 760 C C . CYS A 1 101 ? -7.600 10.670 -4.508 1.00 89.69 101 CYS A C 1
ATOM 762 O O . CYS A 1 101 ? -8.401 11.574 -4.719 1.00 89.69 101 CYS A O 1
ATOM 764 N N . LEU A 1 102 ? -6.948 10.060 -5.505 1.00 87.81 102 LEU A N 1
ATOM 765 C CA . LEU A 1 102 ? -7.136 10.426 -6.911 1.00 87.81 102 LEU A CA 1
ATOM 766 C C . LEU A 1 102 ? -8.554 10.093 -7.375 1.00 87.81 102 LEU A C 1
ATOM 768 O O . LEU A 1 102 ? -9.199 10.920 -8.011 1.00 87.81 102 LEU A O 1
ATOM 772 N N . GLU A 1 103 ? -9.018 8.890 -7.050 1.00 88.50 103 GLU A N 1
ATOM 773 C CA . GLU A 1 103 ? -10.350 8.400 -7.396 1.00 88.50 103 GLU A CA 1
ATOM 774 C C . GLU A 1 103 ? -11.455 9.236 -6.740 1.00 88.50 103 GLU A C 1
ATOM 776 O O . GLU A 1 103 ? -12.423 9.606 -7.399 1.00 88.50 103 GLU A O 1
ATOM 781 N N . ALA A 1 104 ? -11.267 9.621 -5.477 1.00 89.44 104 ALA A N 1
ATOM 782 C CA . ALA A 1 104 ? -12.195 10.472 -4.737 1.00 89.44 104 ALA A CA 1
ATOM 783 C C . ALA A 1 104 ? -12.118 11.967 -5.119 1.00 89.44 104 ALA A C 1
ATOM 785 O O . ALA A 1 104 ? -12.857 12.784 -4.569 1.00 89.44 104 ALA A O 1
ATOM 786 N N . GLY A 1 105 ? -11.210 12.357 -6.024 1.00 90.38 105 GLY A N 1
ATOM 787 C CA . GLY A 1 105 ? -10.981 13.760 -6.388 1.00 90.38 105 GLY A CA 1
ATOM 788 C C . GLY A 1 105 ? -10.378 14.607 -5.260 1.00 90.38 105 GLY A C 1
ATOM 789 O O . GLY A 1 105 ? -10.471 15.835 -5.283 1.00 90.38 105 GLY A O 1
ATOM 790 N N . TRP A 1 106 ? -9.767 13.974 -4.258 1.00 90.81 106 TRP A N 1
ATOM 791 C CA . TRP A 1 106 ? -9.127 14.647 -3.134 1.00 90.81 106 TRP A CA 1
ATOM 792 C C . TRP A 1 106 ? -7.715 15.133 -3.475 1.00 90.81 106 TRP A C 1
ATOM 794 O O . TRP A 1 106 ? -7.021 14.543 -4.312 1.00 90.81 106 TRP A O 1
ATOM 804 N N . PRO A 1 107 ? -7.233 16.188 -2.788 1.00 85.00 107 PRO A N 1
ATOM 805 C CA . PRO A 1 107 ? -5.843 16.595 -2.892 1.00 85.00 107 PRO A CA 1
ATOM 806 C C . PRO A 1 107 ? -4.917 15.430 -2.543 1.00 85.00 107 PRO A C 1
ATOM 808 O O . PRO A 1 107 ? -5.042 14.811 -1.487 1.00 85.00 107 PRO A O 1
ATOM 811 N N . GLN A 1 108 ? -3.953 15.154 -3.415 1.00 76.81 108 GLN A N 1
ATOM 812 C CA . GLN A 1 108 ? -2.931 14.152 -3.135 1.00 76.81 108 GLN A CA 1
ATOM 813 C C . GLN A 1 108 ? -2.147 14.536 -1.870 1.00 76.81 108 GLN A C 1
ATOM 815 O O . GLN A 1 108 ? -1.837 15.724 -1.698 1.00 76.81 108 GLN A O 1
ATOM 820 N N . PRO A 1 109 ? -1.807 13.573 -0.991 1.00 67.69 109 PRO A N 1
ATOM 821 C CA . PRO A 1 109 ? -1.021 13.851 0.203 1.00 67.69 109 PRO A CA 1
ATOM 822 C C . PRO A 1 109 ? 0.273 14.592 -0.161 1.00 67.69 109 PRO A C 1
ATOM 824 O O . PRO A 1 109 ? 1.164 14.051 -0.813 1.00 67.69 109 PRO A O 1
ATOM 827 N N . ARG A 1 110 ? 0.391 15.862 0.245 1.00 59.25 110 ARG A N 1
ATOM 828 C CA . ARG A 1 110 ? 1.613 16.649 0.038 1.00 59.25 110 ARG A CA 1
ATOM 829 C C . ARG A 1 110 ? 2.637 16.277 1.112 1.00 59.25 110 ARG A C 1
ATOM 831 O O . ARG A 1 110 ? 2.626 16.898 2.170 1.00 59.25 110 ARG A O 1
ATOM 838 N N . ALA A 1 111 ? 3.477 15.265 0.861 1.00 50.72 111 ALA A N 1
ATOM 839 C CA . ALA A 1 111 ? 4.854 15.134 1.381 1.00 50.72 111 ALA A CA 1
ATOM 840 C C . ALA A 1 111 ? 5.453 13.735 1.112 1.00 50.72 111 ALA A C 1
ATOM 842 O O . ALA A 1 111 ? 4.923 12.740 1.600 1.00 50.72 111 ALA A O 1
ATOM 843 N N . GLY A 1 112 ? 6.617 13.691 0.452 1.00 56.53 112 GLY A N 1
ATOM 844 C CA . GLY A 1 112 ? 7.469 12.500 0.292 1.00 56.53 112 GLY A CA 1
ATOM 845 C C . GLY A 1 112 ? 7.657 12.068 -1.164 1.00 56.53 112 GLY A C 1
ATOM 846 O O . GLY A 1 112 ? 6.840 12.412 -2.014 1.00 56.53 112 GLY A O 1
ATOM 847 N N . SER A 1 113 ? 8.738 11.331 -1.452 1.00 59.97 113 SER A N 1
ATOM 848 C CA . SER A 1 113 ? 8.901 10.633 -2.733 1.00 59.97 113 SER A CA 1
ATOM 849 C C . SER A 1 113 ? 7.659 9.782 -2.983 1.00 59.97 113 SER A C 1
ATOM 851 O O . SER A 1 113 ? 7.305 8.917 -2.178 1.00 59.97 113 SER A O 1
ATOM 853 N N . CYS A 1 114 ? 6.941 10.100 -4.054 1.00 75.50 114 CYS A N 1
ATOM 854 C CA . CYS A 1 114 ? 5.714 9.414 -4.407 1.00 75.50 114 CYS A CA 1
ATOM 855 C C . CYS A 1 114 ? 6.109 8.113 -5.097 1.00 75.50 114 CYS A C 1
ATOM 857 O O . CYS A 1 114 ? 6.671 8.114 -6.182 1.00 75.50 114 CYS A O 1
ATOM 859 N N . TRP A 1 115 ? 5.880 6.995 -4.415 1.00 87.81 115 TRP A N 1
ATOM 860 C CA . TRP A 1 115 ? 6.133 5.684 -4.987 1.00 87.81 115 TRP A CA 1
ATOM 861 C C . TRP A 1 115 ? 4.881 5.210 -5.706 1.00 87.81 115 TRP A C 1
ATOM 863 O O . TRP A 1 115 ? 3.829 5.077 -5.087 1.00 87.81 115 TRP A O 1
ATOM 873 N N . TYR A 1 116 ? 5.013 4.931 -6.994 1.00 87.38 116 TYR A N 1
ATOM 874 C CA . TYR A 1 116 ? 3.941 4.447 -7.848 1.00 87.38 116 TYR A CA 1
ATOM 875 C C . TYR A 1 116 ? 4.172 2.984 -8.160 1.00 87.38 116 TYR A C 1
ATOM 877 O O . TYR A 1 116 ? 5.250 2.605 -8.622 1.00 87.38 116 TYR A O 1
ATOM 885 N N . CYS A 1 117 ? 3.172 2.144 -7.918 1.00 89.56 117 CYS A N 1
ATOM 886 C CA . CYS A 1 117 ? 3.294 0.737 -8.258 1.00 89.56 117 CYS A CA 1
ATOM 887 C C . CYS A 1 117 ? 3.361 0.571 -9.786 1.00 89.56 117 CYS A C 1
ATOM 889 O O . CYS A 1 117 ? 2.540 1.119 -10.528 1.00 89.56 117 CYS A O 1
ATOM 891 N N . VAL A 1 118 ? 4.326 -0.221 -10.255 1.00 91.62 118 VAL A N 1
ATOM 892 C CA . VAL A 1 118 ? 4.564 -0.486 -11.681 1.00 91.62 118 VAL A CA 1
ATOM 893 C C . VAL A 1 118 ? 4.741 -1.981 -11.929 1.00 91.62 118 VAL A C 1
ATOM 895 O O . VAL A 1 118 ? 5.191 -2.724 -11.054 1.00 91.62 118 VAL A O 1
ATOM 898 N N . ASP A 1 119 ? 4.410 -2.424 -13.138 1.00 92.69 119 ASP A N 1
ATOM 899 C CA . ASP A 1 119 ? 4.845 -3.730 -13.622 1.00 92.69 119 ASP A CA 1
ATOM 900 C C . ASP A 1 119 ? 6.229 -3.566 -14.254 1.00 92.69 119 ASP A C 1
ATOM 902 O O . ASP A 1 119 ? 6.459 -2.639 -15.029 1.00 92.69 119 ASP A O 1
ATOM 906 N N . VAL A 1 120 ? 7.153 -4.473 -13.940 1.00 94.69 120 VAL A N 1
ATOM 907 C CA . VAL A 1 120 ? 8.516 -4.470 -14.485 1.00 94.69 120 VAL A CA 1
ATOM 908 C C . VAL A 1 120 ? 8.843 -5.862 -14.985 1.00 94.69 120 VAL A C 1
ATOM 910 O O . VAL A 1 120 ? 8.724 -6.843 -14.249 1.00 94.69 120 VAL A O 1
ATOM 913 N N . GLU A 1 121 ? 9.309 -5.941 -16.223 1.00 95.69 121 GLU A N 1
ATOM 914 C CA . GLU A 1 121 ? 9.919 -7.147 -16.752 1.00 95.69 121 GLU A CA 1
ATOM 915 C C . GLU A 1 121 ? 11.420 -7.112 -16.530 1.00 95.69 121 GLU A C 1
ATOM 917 O O . GLU A 1 121 ? 12.077 -6.075 -16.679 1.00 95.69 121 GLU A O 1
ATOM 922 N N . THR A 1 122 ? 11.967 -8.269 -16.176 1.00 96.31 122 THR A N 1
ATOM 923 C CA . THR A 1 122 ? 13.378 -8.394 -15.846 1.00 96.31 122 THR A CA 1
ATOM 924 C C . THR A 1 122 ? 14.042 -9.502 -16.629 1.00 96.31 122 THR A C 1
ATOM 926 O O . THR A 1 122 ? 13.512 -10.608 -16.700 1.00 96.31 122 THR A O 1
ATOM 929 N N . GLU A 1 123 ? 15.274 -9.259 -17.053 1.00 95.69 123 GLU A N 1
ATOM 930 C CA . GLU A 1 123 ? 16.182 -10.287 -17.539 1.00 95.69 123 GLU A CA 1
ATOM 931 C C . GLU A 1 123 ? 17.290 -10.497 -16.502 1.00 95.69 123 GLU A C 1
ATOM 933 O O . GLU A 1 123 ? 17.962 -9.553 -16.089 1.00 95.69 123 GLU A O 1
ATOM 938 N N . ARG A 1 124 ? 17.454 -11.732 -16.005 1.00 91.06 124 ARG A N 1
ATOM 939 C CA . ARG A 1 124 ? 18.424 -12.066 -14.933 1.00 91.06 124 ARG A CA 1
ATOM 940 C C . ARG A 1 124 ? 18.310 -11.149 -13.698 1.00 91.06 124 ARG A C 1
ATOM 942 O O . ARG A 1 124 ? 19.287 -10.881 -13.005 1.00 91.06 124 ARG A O 1
ATOM 949 N N . GLY A 1 125 ? 17.096 -10.669 -13.414 1.00 88.38 125 GLY A N 1
ATOM 950 C CA . GLY A 1 125 ? 16.801 -9.767 -12.298 1.00 88.38 125 GLY A CA 1
ATOM 951 C C . GLY A 1 125 ? 17.144 -8.291 -12.537 1.00 88.38 125 GLY A C 1
ATOM 952 O O . GLY A 1 125 ? 17.032 -7.511 -11.592 1.00 88.38 125 GLY A O 1
ATOM 953 N N . ARG A 1 126 ? 17.542 -7.912 -13.757 1.00 93.75 126 ARG A N 1
ATOM 954 C CA . ARG A 1 126 ? 17.752 -6.528 -14.200 1.00 93.75 126 ARG A CA 1
ATOM 955 C C . ARG A 1 126 ? 16.508 -6.035 -14.957 1.00 93.75 126 ARG A C 1
ATOM 957 O O . ARG A 1 126 ? 16.056 -6.764 -15.837 1.00 93.75 126 ARG A O 1
ATOM 964 N N . PRO A 1 127 ? 15.947 -4.854 -14.642 1.00 96.44 127 PRO A N 1
ATOM 965 C CA . PRO A 1 127 ? 14.836 -4.271 -15.399 1.00 96.44 127 PRO A CA 1
ATOM 966 C C . PRO A 1 127 ? 15.175 -4.108 -16.883 1.00 96.44 127 PRO A C 1
ATOM 968 O O . PRO A 1 127 ? 16.260 -3.622 -17.198 1.00 96.44 127 PRO A O 1
ATOM 971 N N . ILE A 1 128 ? 14.252 -4.500 -17.764 1.00 96.88 128 ILE A N 1
ATOM 972 C CA . ILE A 1 128 ? 14.371 -4.306 -19.221 1.00 96.88 128 ILE A CA 1
ATOM 973 C C . ILE A 1 128 ? 13.219 -3.488 -19.810 1.00 96.88 128 ILE A C 1
ATOM 975 O O . ILE A 1 128 ? 13.412 -2.759 -20.779 1.00 96.88 128 ILE A O 1
ATOM 979 N N . ARG A 1 129 ? 12.028 -3.566 -19.211 1.00 94.81 129 ARG A N 1
ATOM 980 C CA . ARG A 1 129 ? 10.871 -2.735 -19.558 1.00 94.81 129 ARG A CA 1
ATOM 981 C C . ARG A 1 129 ? 9.929 -2.606 -18.373 1.00 94.81 129 ARG A C 1
ATOM 983 O O . ARG A 1 129 ? 9.928 -3.462 -17.487 1.00 94.81 129 ARG A O 1
ATOM 990 N N . LEU A 1 130 ? 9.130 -1.552 -18.365 1.00 93.88 130 LEU A N 1
ATOM 991 C CA . LEU A 1 130 ? 8.157 -1.269 -17.316 1.00 93.88 130 LEU A CA 1
ATOM 992 C C . LEU A 1 130 ? 6.873 -0.671 -17.888 1.00 93.88 130 LEU A C 1
ATOM 994 O O . LEU A 1 130 ? 6.868 -0.173 -19.011 1.00 93.88 130 LEU A O 1
ATOM 998 N N . ARG A 1 131 ? 5.793 -0.711 -17.111 1.00 91.44 131 ARG A N 1
ATOM 999 C CA . ARG A 1 131 ? 4.541 -0.002 -17.408 1.00 91.44 131 ARG A CA 1
ATOM 1000 C C . ARG A 1 131 ? 3.807 0.384 -16.126 1.00 91.44 131 ARG A C 1
ATOM 1002 O O . ARG A 1 131 ? 3.965 -0.261 -15.086 1.00 91.44 131 ARG A O 1
ATOM 1009 N N . GLY A 1 132 ? 2.972 1.415 -16.212 1.00 86.19 132 GLY A N 1
ATOM 1010 C CA . GLY A 1 132 ? 2.114 1.836 -15.107 1.00 86.19 132 GLY A CA 1
ATOM 1011 C C . GLY A 1 132 ? 0.980 0.842 -14.867 1.00 86.19 132 GLY A C 1
ATOM 1012 O O . GLY A 1 132 ? 0.462 0.249 -15.806 1.00 86.19 132 GLY A O 1
ATOM 1013 N N . LEU A 1 133 ? 0.561 0.680 -13.610 1.00 76.00 133 LEU A N 1
ATOM 1014 C CA . LEU A 1 133 ? -0.562 -0.199 -13.251 1.00 76.00 133 LEU A CA 1
ATOM 1015 C C . LEU A 1 133 ? -1.947 0.397 -13.556 1.00 76.00 133 LEU A C 1
ATOM 1017 O O . LEU A 1 133 ? -2.933 -0.336 -13.563 1.00 76.00 133 LEU A O 1
ATOM 1021 N N . GLN A 1 134 ? -2.042 1.716 -13.751 1.00 62.41 134 GLN A N 1
ATOM 1022 C CA . GLN A 1 134 ? -3.319 2.431 -13.899 1.00 62.41 134 GLN A CA 1
ATOM 1023 C C . GLN A 1 134 ? -3.788 2.622 -15.343 1.00 62.41 134 GLN A C 1
ATOM 1025 O O . GLN A 1 134 ? -4.952 2.943 -15.557 1.00 62.41 134 GLN A O 1
ATOM 1030 N N . ALA A 1 135 ? -2.921 2.405 -16.324 1.00 52.47 135 ALA A N 1
ATOM 1031 C CA . ALA A 1 135 ? -3.294 2.418 -17.727 1.00 52.47 135 ALA A CA 1
ATOM 1032 C C . ALA A 1 135 ? -2.913 1.068 -18.322 1.00 52.47 135 ALA A C 1
ATOM 1034 O O . ALA A 1 135 ? -1.915 0.471 -17.916 1.00 52.47 135 ALA A O 1
ATOM 1035 N N . ALA A 1 136 ? -3.641 0.616 -19.341 1.00 57.12 136 ALA A N 1
ATOM 1036 C CA . ALA A 1 136 ? -3.108 -0.329 -20.320 1.00 57.12 136 ALA A CA 1
ATOM 1037 C C . ALA A 1 136 ? -1.985 0.353 -21.131 1.00 57.12 136 ALA A C 1
ATOM 1039 O O . ALA A 1 136 ? -2.037 0.412 -22.351 1.00 57.12 136 ALA A O 1
ATOM 1040 N N . GLY A 1 137 ? -1.029 0.963 -20.429 1.00 65.62 137 GLY A N 1
ATOM 1041 C CA . GLY A 1 137 ? 0.092 1.670 -20.995 1.00 65.62 137 GLY A CA 1
ATOM 1042 C C . GLY A 1 137 ? 1.019 0.664 -21.640 1.00 65.62 137 GLY A C 1
ATOM 1043 O O . GLY A 1 137 ? 1.206 -0.456 -21.140 1.00 65.62 137 GLY A O 1
ATOM 1044 N N . ASP A 1 138 ? 1.587 1.084 -22.758 1.00 84.69 138 ASP A N 1
ATOM 1045 C CA . ASP A 1 138 ? 2.558 0.281 -23.463 1.00 84.69 138 ASP A CA 1
ATOM 1046 C C . ASP A 1 138 ? 3.782 0.044 -22.585 1.00 84.69 138 ASP A C 1
ATOM 1048 O O . ASP A 1 138 ? 4.187 0.871 -21.762 1.00 84.69 138 ASP A O 1
ATOM 1052 N N . TRP A 1 139 ? 4.372 -1.133 -22.752 1.00 91.56 139 TRP A N 1
ATOM 1053 C CA . TRP A 1 139 ? 5.638 -1.436 -22.116 1.00 91.56 139 TRP A CA 1
ATOM 1054 C C . TRP A 1 139 ? 6.724 -0.513 -22.662 1.00 91.56 139 TRP A C 1
ATOM 1056 O O . TRP A 1 139 ? 7.058 -0.572 -23.844 1.00 91.56 139 TRP A O 1
ATOM 1066 N N . GLN A 1 140 ? 7.322 0.286 -21.785 1.00 91.75 140 GLN A N 1
ATOM 1067 C CA . GLN A 1 140 ? 8.416 1.183 -22.129 1.00 91.75 140 GLN A CA 1
ATOM 1068 C C . GLN A 1 140 ? 9.747 0.498 -21.806 1.00 91.75 140 GLN A C 1
ATOM 1070 O O . GLN A 1 140 ? 9.935 0.052 -20.667 1.00 91.75 140 GLN A O 1
ATOM 1075 N N . PRO A 1 141 ? 10.671 0.357 -22.773 1.00 94.50 141 PRO A N 1
ATOM 1076 C CA . PRO A 1 141 ? 11.976 -0.221 -22.499 1.00 94.50 141 PRO A CA 1
ATOM 1077 C C . PRO A 1 141 ? 12.810 0.744 -21.660 1.00 94.50 141 PRO A C 1
ATOM 1079 O O . PRO A 1 141 ? 12.659 1.965 -21.755 1.00 94.50 141 PRO A O 1
ATOM 1082 N N . VAL A 1 142 ? 13.696 0.179 -20.843 1.00 95.94 142 VAL A N 1
ATOM 1083 C CA . VAL A 1 142 ? 14.529 0.954 -19.924 1.00 95.94 142 VAL A CA 1
ATOM 1084 C C . VAL A 1 142 ? 15.997 0.587 -20.008 1.00 95.94 142 VAL A C 1
ATOM 1086 O O . VAL A 1 142 ? 16.365 -0.582 -20.116 1.00 95.94 142 VAL A O 1
ATOM 1089 N N . GLU A 1 143 ? 16.846 1.600 -19.886 1.00 96.81 143 GLU A N 1
ATOM 1090 C CA . GLU A 1 143 ? 18.283 1.445 -19.717 1.00 96.81 143 GLU A CA 1
ATOM 1091 C C . GLU A 1 143 ? 18.634 1.572 -18.232 1.00 96.81 143 GLU A C 1
ATOM 1093 O O . GLU A 1 143 ? 18.374 2.591 -17.597 1.00 96.81 143 GLU A O 1
ATOM 1098 N N . VAL A 1 144 ? 19.230 0.535 -17.643 1.00 97.06 144 VAL A N 1
ATOM 1099 C CA . VAL A 1 144 ? 19.687 0.605 -16.246 1.00 97.06 144 VAL A CA 1
ATOM 1100 C C . VAL A 1 144 ? 21.025 1.330 -16.183 1.00 97.06 144 VAL A C 1
ATOM 1102 O O . VAL A 1 144 ? 22.043 0.773 -16.605 1.00 97.06 144 VAL A O 1
ATOM 1105 N N . MET A 1 145 ? 21.006 2.509 -15.568 1.00 97.12 145 MET A N 1
ATOM 1106 C CA . MET A 1 145 ? 22.146 3.408 -15.389 1.00 97.12 145 MET A CA 1
ATOM 1107 C C . MET A 1 145 ? 22.978 3.080 -14.147 1.00 97.12 145 MET A C 1
ATOM 1109 O O . MET A 1 145 ? 24.161 3.403 -14.085 1.00 97.12 145 MET A O 1
ATOM 1113 N N . GLY A 1 146 ? 22.376 2.444 -13.141 1.00 95.19 146 GLY A N 1
ATOM 1114 C CA . GLY A 1 146 ? 23.075 2.078 -11.914 1.00 95.19 146 GLY A CA 1
ATOM 1115 C C . GLY A 1 146 ? 22.183 1.393 -10.887 1.00 95.19 146 GLY A C 1
ATOM 1116 O O . GLY A 1 146 ? 20.994 1.172 -11.118 1.00 95.19 146 GLY A O 1
ATOM 1117 N N . PHE A 1 147 ? 22.774 1.075 -9.737 1.00 95.19 147 PHE A N 1
ATOM 1118 C CA . PHE A 1 147 ? 22.098 0.448 -8.602 1.00 95.19 147 PHE A CA 1
ATOM 1119 C C . PHE A 1 147 ? 22.026 1.414 -7.422 1.00 95.19 147 PHE A C 1
ATOM 1121 O O . PHE A 1 147 ? 22.943 2.206 -7.205 1.00 95.19 147 PHE A O 1
ATOM 1128 N N . MET A 1 148 ? 20.952 1.326 -6.642 1.00 93.88 148 MET A N 1
ATOM 1129 C CA . MET A 1 148 ? 20.816 2.084 -5.399 1.00 93.88 148 MET A CA 1
ATOM 1130 C C . MET A 1 148 ? 21.417 1.303 -4.227 1.00 93.88 148 MET A C 1
ATOM 1132 O O . MET A 1 148 ? 21.282 0.080 -4.150 1.00 93.88 148 MET A O 1
ATOM 1136 N N . LEU A 1 149 ? 22.035 2.021 -3.290 1.00 90.12 149 LEU A N 1
ATOM 1137 C CA . LEU A 1 149 ? 22.531 1.487 -2.019 1.00 90.12 149 LEU A CA 1
ATOM 1138 C C . LEU A 1 149 ? 21.669 2.001 -0.855 1.00 90.12 149 LEU A C 1
ATOM 1140 O O . LEU A 1 149 ? 20.951 2.986 -1.002 1.00 90.12 149 LEU A O 1
ATOM 1144 N N . GLY A 1 150 ? 21.748 1.338 0.303 1.00 88.56 150 GLY A N 1
ATOM 1145 C CA . GLY A 1 150 ? 21.034 1.758 1.519 1.00 88.56 150 GLY A CA 1
ATOM 1146 C C . GLY A 1 150 ? 19.553 1.364 1.578 1.00 88.56 150 GLY A C 1
ATOM 1147 O O . GLY A 1 150 ? 18.819 1.884 2.412 1.00 88.56 150 GLY A O 1
ATOM 1148 N N . LEU A 1 151 ? 19.111 0.457 0.705 1.00 88.75 151 LEU A N 1
ATOM 1149 C CA . LEU A 1 151 ? 17.753 -0.082 0.726 1.00 88.75 151 LEU A CA 1
ATOM 1150 C C . LEU A 1 151 ? 17.558 -1.144 1.814 1.00 88.75 151 LEU A C 1
ATOM 1152 O O . LEU A 1 151 ? 18.521 -1.685 2.367 1.00 88.75 151 LEU A O 1
ATOM 1156 N N . GLY A 1 152 ? 16.293 -1.452 2.105 1.00 86.00 152 GLY A N 1
ATOM 1157 C CA . GLY A 1 152 ? 15.923 -2.450 3.098 1.00 86.00 152 GLY A CA 1
ATOM 1158 C C . GLY A 1 152 ? 16.406 -3.866 2.744 1.00 86.00 152 GLY A C 1
ATOM 1159 O O . GLY A 1 152 ? 16.779 -4.158 1.602 1.00 86.00 152 GLY A O 1
ATOM 1160 N N . PRO A 1 153 ? 16.387 -4.803 3.709 1.00 85.56 153 PRO A N 1
ATOM 1161 C CA . PRO A 1 153 ? 16.808 -6.177 3.467 1.00 85.56 153 PRO A CA 1
ATOM 1162 C C . PRO A 1 153 ? 16.046 -6.810 2.297 1.00 85.56 153 PRO A C 1
ATOM 1164 O O . PRO A 1 153 ? 14.819 -6.845 2.299 1.00 85.56 153 PRO A O 1
ATOM 1167 N N . ARG A 1 154 ? 16.780 -7.379 1.330 1.00 88.50 154 ARG A N 1
ATOM 1168 C CA . ARG A 1 154 ? 16.240 -8.039 0.119 1.00 88.50 154 ARG A CA 1
ATOM 1169 C C . ARG A 1 154 ? 15.496 -7.112 -0.853 1.00 88.50 154 ARG A C 1
ATOM 1171 O O . ARG A 1 154 ? 14.914 -7.615 -1.816 1.00 88.50 154 ARG A O 1
ATOM 1178 N N . GLU A 1 155 ? 15.546 -5.799 -0.647 1.00 93.25 155 GLU A N 1
ATOM 1179 C CA . GLU A 1 155 ? 15.163 -4.835 -1.674 1.00 93.25 155 GLU A CA 1
ATOM 1180 C C . GLU A 1 155 ? 16.248 -4.744 -2.753 1.00 93.25 155 GLU A C 1
ATOM 1182 O O . GLU A 1 155 ? 17.432 -4.985 -2.503 1.00 93.25 155 GLU A O 1
ATOM 1187 N N . LYS A 1 156 ? 15.844 -4.402 -3.977 1.00 94.94 156 LYS A N 1
ATOM 1188 C CA . LYS A 1 156 ? 16.769 -4.089 -5.072 1.00 94.94 156 LYS A CA 1
ATOM 1189 C C . LYS A 1 156 ? 16.371 -2.767 -5.695 1.00 94.94 156 LYS A C 1
ATOM 1191 O O . LYS A 1 156 ? 15.221 -2.620 -6.090 1.00 94.94 156 LYS A O 1
ATOM 1196 N N . GLY A 1 157 ? 17.318 -1.846 -5.812 1.00 96.00 157 GLY A N 1
ATOM 1197 C CA . GLY A 1 157 ? 17.082 -0.532 -6.396 1.00 96.00 157 GLY A CA 1
ATOM 1198 C C . GLY A 1 157 ? 17.905 -0.312 -7.643 1.00 96.00 157 GLY A C 1
ATOM 1199 O O . GLY A 1 157 ? 19.074 -0.700 -7.695 1.00 96.00 157 GLY A O 1
ATOM 1200 N N . PHE A 1 158 ? 17.302 0.343 -8.621 1.00 96.94 158 PHE A N 1
ATOM 1201 C CA . PHE A 1 158 ? 17.897 0.640 -9.910 1.00 96.94 158 PHE A CA 1
ATOM 1202 C C . PHE A 1 158 ? 17.606 2.091 -10.260 1.00 96.94 158 PHE A C 1
ATOM 1204 O O . PHE A 1 158 ? 16.474 2.539 -10.123 1.00 96.94 158 PHE A O 1
ATOM 1211 N N . ARG A 1 159 ? 18.610 2.806 -10.761 1.00 96.75 159 ARG A N 1
ATOM 1212 C CA . ARG A 1 159 ? 18.377 4.037 -11.519 1.00 96.75 159 ARG A CA 1
ATOM 1213 C C . ARG A 1 159 ? 18.237 3.640 -12.976 1.00 96.75 159 ARG A C 1
ATOM 1215 O O . ARG A 1 159 ? 19.124 2.964 -13.506 1.00 96.75 159 ARG A O 1
ATOM 1222 N N . VAL A 1 160 ? 17.137 4.026 -13.601 1.00 96.56 160 VAL A N 1
ATOM 1223 C CA . VAL A 1 160 ? 16.840 3.682 -14.990 1.00 96.56 160 VAL A CA 1
ATOM 1224 C C . VAL A 1 160 ? 16.541 4.927 -15.808 1.00 96.56 160 VAL A C 1
ATOM 1226 O O . VAL A 1 160 ? 16.137 5.949 -15.259 1.00 96.56 160 VAL A O 1
ATOM 1229 N N . ARG A 1 161 ? 16.743 4.827 -17.118 1.00 96.00 161 ARG A N 1
ATOM 1230 C CA . ARG A 1 161 ? 16.394 5.848 -18.099 1.00 96.00 161 ARG A CA 1
ATOM 1231 C C . ARG A 1 161 ? 15.390 5.280 -19.099 1.00 96.00 161 ARG A C 1
ATOM 1233 O O . ARG A 1 161 ? 15.583 4.173 -19.603 1.00 96.00 161 ARG A O 1
ATOM 1240 N N . LEU A 1 162 ? 14.328 6.031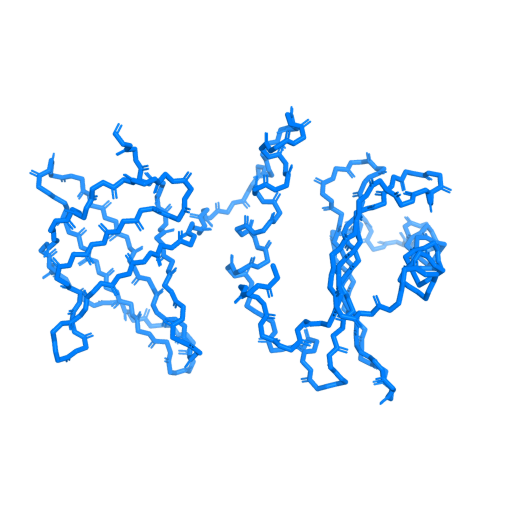 -19.362 1.00 92.75 162 LEU A N 1
ATOM 1241 C CA . LEU A 1 162 ? 13.331 5.750 -20.395 1.00 92.75 162 LEU A CA 1
ATOM 1242 C C . LEU A 1 162 ? 13.822 6.212 -21.778 1.00 92.75 162 LEU A C 1
ATOM 1244 O O . LEU A 1 162 ? 14.743 7.021 -21.888 1.00 92.75 162 LEU A O 1
ATOM 1248 N N . LEU A 1 163 ? 13.163 5.767 -22.853 1.00 88.62 163 LEU A N 1
ATOM 1249 C CA . LEU A 1 163 ? 13.494 6.200 -24.224 1.00 88.62 163 LEU A CA 1
ATOM 1250 C C . LEU A 1 163 ? 13.370 7.711 -24.447 1.00 88.62 163 LEU A C 1
ATOM 1252 O O . LEU A 1 163 ? 14.114 8.272 -25.245 1.00 88.62 163 LEU A 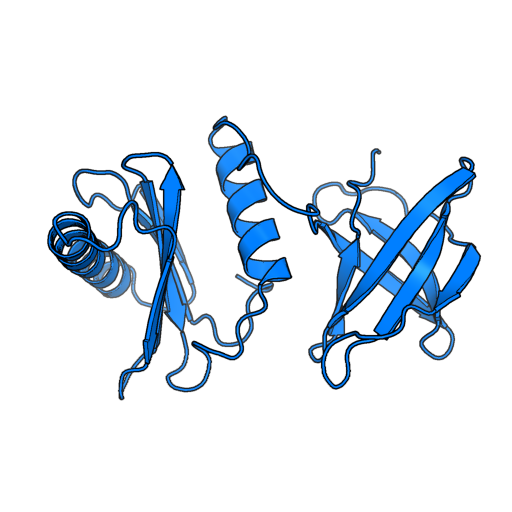O 1
ATOM 1256 N N . ASN A 1 164 ? 12.443 8.368 -23.749 1.00 87.56 164 ASN A N 1
ATOM 1257 C CA . ASN A 1 164 ? 12.260 9.819 -23.819 1.00 87.56 164 ASN A CA 1
ATOM 1258 C C . ASN A 1 164 ? 13.359 10.603 -23.068 1.00 87.56 164 ASN A C 1
ATOM 1260 O O . ASN A 1 164 ? 13.314 11.829 -23.027 1.00 87.56 164 ASN A O 1
ATOM 1264 N N . GLY A 1 165 ? 14.336 9.911 -22.471 1.00 90.56 165 GLY A N 1
ATOM 1265 C CA . GLY A 1 165 ? 15.428 10.503 -21.704 1.00 90.56 165 GLY A CA 1
ATOM 1266 C C . GLY A 1 165 ? 15.099 10.781 -20.236 1.00 90.56 165 GLY A C 1
ATOM 1267 O O . GLY A 1 165 ? 16.014 11.134 -19.494 1.00 90.56 165 GLY A O 1
ATOM 1268 N N . ALA A 1 166 ? 13.848 10.591 -19.799 1.00 90.88 166 ALA A N 1
ATOM 1269 C CA . ALA A 1 166 ? 13.474 10.723 -18.395 1.00 90.88 166 ALA A CA 1
ATOM 1270 C C . ALA A 1 166 ? 14.182 9.660 -17.548 1.00 90.88 166 ALA A C 1
ATOM 1272 O O . ALA A 1 166 ? 14.342 8.508 -17.965 1.00 90.88 166 ALA A O 1
ATOM 1273 N N . GLU A 1 167 ? 14.615 10.049 -16.355 1.00 94.00 167 GLU A N 1
ATOM 1274 C CA . GLU A 1 167 ? 15.299 9.168 -15.417 1.00 94.00 167 GLU A CA 1
ATOM 1275 C C . GLU A 1 167 ? 14.442 8.958 -14.181 1.00 94.00 167 GLU A C 1
ATOM 1277 O O . GLU A 1 167 ? 13.838 9.897 -13.685 1.00 94.00 167 GLU A O 1
ATOM 1282 N N . MET A 1 168 ? 14.431 7.733 -13.665 1.00 93.38 168 MET A N 1
ATOM 1283 C CA . MET A 1 168 ? 13.647 7.381 -12.485 1.00 93.38 168 MET A CA 1
ATOM 1284 C C . MET A 1 168 ? 14.344 6.315 -11.646 1.00 93.38 168 MET A C 1
ATOM 1286 O O . MET A 1 168 ? 15.261 5.611 -12.096 1.00 93.38 168 MET A O 1
ATOM 1290 N N . LEU A 1 169 ? 13.890 6.183 -10.409 1.00 94.75 169 LEU A N 1
ATOM 1291 C CA . LEU A 1 169 ? 14.301 5.158 -9.469 1.00 94.75 169 LEU A CA 1
ATOM 1292 C C . LEU A 1 169 ? 13.266 4.041 -9.446 1.00 94.75 169 LEU A C 1
ATOM 1294 O O . LEU A 1 169 ? 12.094 4.261 -9.163 1.00 94.75 169 LEU A O 1
ATOM 1298 N N . LEU A 1 170 ? 13.722 2.814 -9.674 1.00 95.44 170 LEU A N 1
ATOM 1299 C CA . LEU A 1 170 ? 12.925 1.609 -9.505 1.00 95.44 170 LEU A CA 1
ATOM 1300 C C . LEU A 1 170 ? 13.368 0.849 -8.273 1.00 95.44 170 LEU A C 1
ATOM 1302 O O . LEU A 1 170 ? 14.539 0.491 -8.151 1.00 95.44 170 LEU A O 1
ATOM 1306 N N . VAL A 1 171 ? 12.420 0.509 -7.409 1.00 95.25 171 VAL A N 1
ATOM 1307 C CA . VAL A 1 171 ? 12.660 -0.357 -6.257 1.00 95.25 171 VAL A CA 1
ATOM 1308 C C . VAL A 1 171 ? 11.796 -1.602 -6.353 1.00 95.25 171 VAL A C 1
ATOM 1310 O O . VAL A 1 171 ? 10.573 -1.524 -6.439 1.00 95.25 171 VAL A O 1
ATOM 1313 N N . ARG A 1 172 ? 12.445 -2.765 -6.29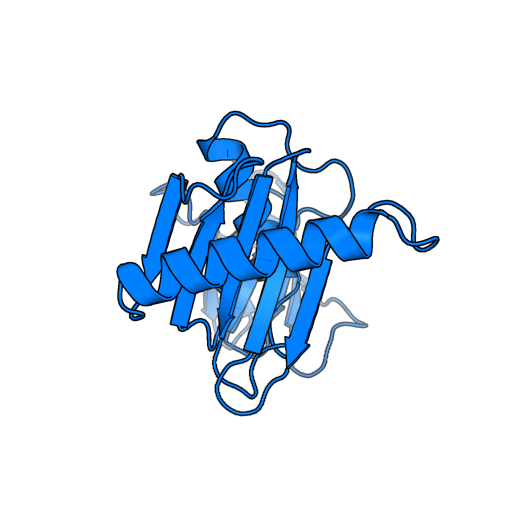4 1.00 94.19 172 ARG A N 1
ATOM 1314 C CA . ARG A 1 172 ? 11.805 -4.058 -6.076 1.00 94.19 172 ARG A CA 1
ATOM 1315 C C . ARG A 1 172 ? 11.816 -4.388 -4.596 1.00 94.19 172 ARG A C 1
ATOM 1317 O O . ARG A 1 172 ? 12.884 -4.552 -4.005 1.00 94.19 172 ARG A O 1
ATOM 1324 N N . GLU A 1 173 ? 10.642 -4.587 -4.030 1.00 90.94 173 GLU A N 1
ATOM 1325 C CA . GLU A 1 173 ? 10.473 -5.000 -2.642 1.00 90.94 173 GLU A CA 1
ATOM 1326 C C . GLU A 1 173 ? 10.699 -6.509 -2.441 1.00 90.94 173 GLU A C 1
ATOM 1328 O O . GLU A 1 173 ? 10.694 -7.280 -3.413 1.00 90.94 173 GLU A O 1
ATOM 1333 N N . PRO A 1 174 ? 10.862 -6.987 -1.188 1.00 85.94 174 PRO A N 1
ATOM 1334 C CA . PRO A 1 174 ? 11.175 -8.391 -0.911 1.00 85.94 174 PRO A CA 1
ATOM 1335 C C . PRO A 1 174 ? 10.139 -9.373 -1.467 1.00 85.94 174 PRO A C 1
ATOM 1337 O O . PRO A 1 174 ? 10.491 -10.475 -1.887 1.00 85.94 174 PRO A O 1
ATOM 1340 N N . LEU A 1 175 ? 8.871 -8.956 -1.524 1.00 83.88 175 LEU A N 1
ATOM 1341 C CA . LEU A 1 175 ? 7.752 -9.752 -2.039 1.00 83.88 175 LEU A CA 1
ATOM 1342 C C . LEU A 1 175 ? 7.548 -9.600 -3.557 1.00 83.88 175 LEU A C 1
ATOM 1344 O O . LEU A 1 175 ? 6.591 -10.127 -4.114 1.00 83.88 175 LEU A O 1
ATOM 1348 N N . GLY A 1 176 ? 8.477 -8.925 -4.239 1.00 87.75 176 GLY A N 1
ATOM 1349 C CA . GLY A 1 176 ? 8.570 -8.879 -5.697 1.00 87.75 176 GLY A CA 1
ATOM 1350 C C . GLY A 1 176 ? 7.767 -7.783 -6.383 1.00 87.75 176 GLY A C 1
ATOM 1351 O O . GLY A 1 176 ? 7.808 -7.711 -7.608 1.00 87.75 176 GLY A O 1
ATOM 1352 N N . ARG A 1 177 ? 7.083 -6.924 -5.619 1.00 90.75 177 ARG A N 1
ATOM 1353 C CA . ARG A 1 177 ? 6.436 -5.716 -6.140 1.00 90.75 177 ARG A CA 1
ATOM 1354 C C . ARG A 1 177 ? 7.470 -4.670 -6.533 1.00 90.75 177 ARG A C 1
ATOM 1356 O O . ARG A 1 177 ? 8.511 -4.569 -5.888 1.00 90.75 177 ARG A O 1
ATOM 1363 N N . TRP A 1 178 ? 7.157 -3.911 -7.576 1.00 93.69 178 TRP A N 1
ATOM 1364 C CA . TRP A 1 178 ? 7.997 -2.842 -8.088 1.00 93.69 178 TRP A CA 1
ATOM 1365 C C . TRP A 1 178 ? 7.322 -1.489 -7.917 1.00 93.69 178 TRP A C 1
ATOM 1367 O O . TRP A 1 178 ? 6.102 -1.371 -8.057 1.00 93.69 178 TRP A O 1
ATOM 1377 N N . PHE A 1 179 ? 8.141 -0.485 -7.625 1.00 92.81 179 PHE A N 1
ATOM 1378 C CA . PHE A 1 179 ? 7.721 0.896 -7.457 1.00 92.81 179 PHE A CA 1
ATOM 1379 C C . PHE A 1 179 ? 8.671 1.834 -8.193 1.00 92.81 179 PHE A C 1
ATOM 1381 O O . PHE A 1 179 ? 9.883 1.620 -8.146 1.00 92.81 179 PHE A O 1
ATOM 1388 N N . ALA A 1 180 ? 8.111 2.857 -8.831 1.00 92.56 180 ALA A N 1
ATOM 1389 C CA . ALA A 1 180 ? 8.828 3.984 -9.416 1.00 92.56 180 ALA A CA 1
ATOM 1390 C C . ALA A 1 180 ? 8.645 5.230 -8.539 1.00 92.56 180 ALA A C 1
ATOM 1392 O O . ALA A 1 180 ? 7.595 5.370 -7.921 1.00 92.56 180 ALA A O 1
ATOM 1393 N N . ASP A 1 181 ? 9.635 6.114 -8.458 1.00 90.69 181 ASP A N 1
ATOM 1394 C CA . ASP A 1 181 ? 9.527 7.401 -7.744 1.00 90.69 181 ASP A CA 1
ATOM 1395 C C . ASP A 1 181 ? 8.850 8.513 -8.565 1.00 90.69 181 ASP A C 1
ATOM 1397 O O . ASP A 1 181 ? 8.546 9.585 -8.041 1.00 90.69 181 ASP A O 1
ATOM 1401 N N . GLU A 1 182 ? 8.583 8.237 -9.840 1.00 87.19 182 GLU A N 1
ATOM 1402 C CA . GLU A 1 182 ? 7.837 9.095 -10.751 1.00 87.19 182 GLU A CA 1
ATOM 1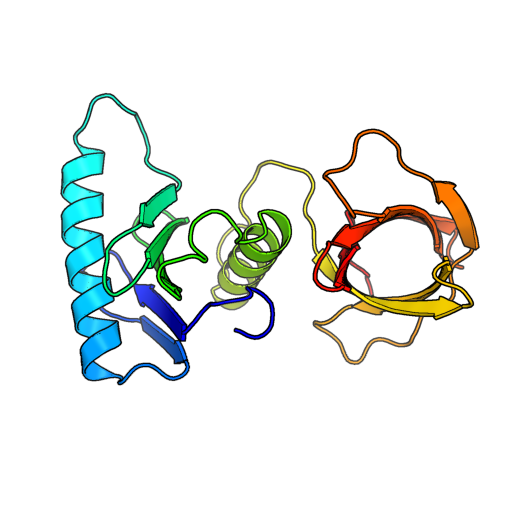403 C C . GLU A 1 182 ? 6.684 8.327 -11.396 1.00 87.19 182 GLU A C 1
ATOM 1405 O O . GLU A 1 182 ? 6.728 7.104 -11.583 1.00 87.19 182 GLU A O 1
ATOM 1410 N N . ARG A 1 183 ? 5.618 9.055 -11.733 1.00 81.50 183 ARG A N 1
ATOM 1411 C CA . ARG A 1 183 ? 4.468 8.474 -12.416 1.00 81.50 183 ARG A CA 1
ATOM 1412 C C . ARG A 1 183 ? 4.795 8.339 -13.895 1.00 81.50 183 ARG A C 1
ATOM 1414 O O . ARG A 1 183 ? 5.286 9.273 -14.516 1.00 81.50 183 ARG A O 1
ATOM 1421 N N . LEU A 1 184 ? 4.466 7.188 -14.466 1.00 78.44 184 LEU A N 1
ATOM 1422 C CA . LEU A 1 184 ? 4.565 6.994 -15.906 1.00 78.44 184 LEU A CA 1
ATOM 1423 C C . LEU A 1 184 ? 3.423 7.739 -16.580 1.00 78.44 184 LEU A C 1
ATOM 1425 O O . LEU A 1 184 ? 2.260 7.349 -16.446 1.00 78.44 184 LEU A O 1
ATOM 1429 N N . GLU A 1 185 ? 3.769 8.815 -17.272 1.00 65.94 185 GLU A N 1
ATOM 1430 C CA . GLU A 1 185 ? 2.873 9.468 -18.212 1.00 65.94 185 GLU A CA 1
ATOM 1431 C C . GLU A 1 185 ? 2.770 8.581 -19.459 1.00 65.94 185 GLU A C 1
ATOM 1433 O O . GLU A 1 185 ? 3.776 8.113 -20.004 1.00 65.94 185 GLU A O 1
ATOM 1438 N N . SER A 1 186 ? 1.529 8.256 -19.818 1.00 52.53 186 SER A N 1
ATOM 1439 C CA . SER A 1 186 ? 1.162 7.541 -21.042 1.00 52.53 186 SER A CA 1
ATOM 1440 C C . SER A 1 186 ? 1.251 8.454 -22.252 1.00 52.53 186 SER A C 1
ATOM 1442 O O . SER A 1 186 ? 0.693 9.569 -22.133 1.00 52.53 186 SER A O 1
#

Secondary structure (DSSP, 8-state):
-TTSTTEEEEEEE-SSS-EEEEEESS-HHHHHHHHHHHHHHHHHHHTSTT-S--EEEEE-SS-EEEEEEEETTEEEEEEE-TTTTTTS-HHHHHHHHHHHHHHTTPPP--SS---EEEEEEEETTEEEEEEESSS-PPPEEEEEEEE--SPPTT-EEEEEEETTS-EEEEEE-TTS-EEESS----

Organism: NCBI:txid1192034

pLDDT: mean 88.57, std 9.67, range [50.72, 97.12]

Sequence (186 aa):
MTSIPGARGAALVDFEGETIDYAGAIDAFEIKVTAAHWLIVLAEVSVSSLGPLRQLIVRARAHSYIIRQLQPGYAVVLVLHPRAAFAASDRALLDSDARICLEAGWPQPRAGSCWYCVDVETERGRPIRLRGLQAAGDWQPVEVMGFMLGLGPREKGFRVRLLNGAEMLLVREPLGRWFADERLES

Foldseek 3Di:
DVLWPQWAKKFKAFQQLATPDMDHNDDPVVRSVVSSVVSVVLVVCCPDPPHRDQWDWAQDDQWTWIWGDLDVGIIMITTGGNVRRVVTDPLSVLQVSQVVCVVVVHDRPPDDQNWFWKDFDDDVNHTQWIDHPPDPDDTWGKDFPDWDPDDDPQKTKTWIATPVRDIWIWIQDNVGIIIISDDDDD